Protein AF-A0A7Y3L5B1-F1 (afdb_monomer)

pLDDT: mean 92.39, std 7.93, range [49.56, 98.5]

Mean predicted aligned error: 4.4 Å

Radius of gyration: 20.14 Å; Cα contacts (8 Å, |Δi|>4): 309; chains: 1; bounding box: 46×46×54 Å

Secondary structure (DSSP, 8-state):
--HHHHHHHHHHHHHHHHHHHHHHHHHHHHHH-HHHHHHHHHHHHHT--TTHHHHIIIIIHHHHHHHHHHHHHHTT---HHHHHHHHHHHHHHHT-TTEEGGGTSEEGGGT---HHHHHHTTHHHHS-STHHHHHHHHHHHHHHHHHHHHHHHHHS-SHHHHHHHHHHHTSHHHHHHHHS-S-SGGGHHHHHHHHHHHHTTT-HHHHHHHHHHHHTT-TTHHHHHHHHHHHHHHHHHHHHT--

Structure (mmCIF, N/CA/C/O backbone):
data_AF-A0A7Y3L5B1-F1
#
_entry.id   AF-A0A7Y3L5B1-F1
#
loop_
_atom_site.group_PDB
_atom_site.id
_atom_site.type_symbol
_atom_site.label_atom_id
_atom_site.label_alt_id
_atom_site.label_comp_id
_atom_site.label_asym_id
_atom_site.label_entity_id
_atom_site.label_seq_id
_atom_site.pdbx_PDB_ins_code
_atom_site.Cartn_x
_atom_site.Cartn_y
_atom_site.Cartn_z
_atom_site.occupancy
_atom_site.B_iso_or_equiv
_atom_site.auth_seq_id
_atom_site.auth_comp_id
_atom_site.auth_asym_id
_atom_site.auth_atom_id
_atom_site.pdbx_PDB_model_num
ATOM 1 N N . MET A 1 1 ? 15.499 19.740 -10.907 1.00 86.50 1 MET A N 1
ATOM 2 C CA . MET A 1 1 ? 14.265 19.037 -10.496 1.00 86.50 1 MET A CA 1
ATOM 3 C C . MET A 1 1 ? 13.058 19.849 -10.952 1.00 86.50 1 MET A C 1
ATOM 5 O O . MET A 1 1 ? 13.108 21.064 -10.787 1.00 86.50 1 MET A O 1
ATOM 9 N N . PRO A 1 2 ? 12.022 19.241 -11.556 1.00 93.44 2 PRO A N 1
ATOM 10 C CA . PRO A 1 2 ? 10.809 19.962 -11.949 1.00 93.44 2 PRO A CA 1
ATOM 11 C C . PRO A 1 2 ? 10.116 20.618 -10.745 1.00 93.44 2 PRO A C 1
ATOM 13 O O . PRO A 1 2 ? 10.048 20.009 -9.679 1.00 93.44 2 PRO A O 1
ATOM 16 N N . LEU A 1 3 ? 9.563 21.827 -10.921 1.00 94.50 3 LEU A N 1
ATOM 17 C CA . LEU A 1 3 ? 8.902 22.585 -9.844 1.00 94.50 3 LEU A CA 1
ATOM 18 C C . LEU A 1 3 ? 7.784 21.781 -9.163 1.00 94.50 3 LEU A C 1
ATOM 20 O O . LEU A 1 3 ? 7.666 21.788 -7.940 1.00 94.50 3 LEU A O 1
ATOM 24 N N . TRP A 1 4 ? 6.998 21.044 -9.949 1.00 95.50 4 TRP A N 1
ATOM 25 C CA . TRP A 1 4 ? 5.895 20.238 -9.431 1.00 95.50 4 TRP A CA 1
ATOM 26 C C . TRP A 1 4 ? 6.372 19.106 -8.507 1.00 95.50 4 TRP A C 1
ATOM 28 O O . TRP A 1 4 ? 5.701 18.828 -7.517 1.00 95.50 4 TRP A O 1
ATOM 38 N N . CYS A 1 5 ? 7.542 18.498 -8.759 1.00 94.94 5 CYS A N 1
ATOM 39 C CA . CYS A 1 5 ? 8.113 17.492 -7.858 1.00 94.94 5 CYS A CA 1
ATOM 40 C C . CYS A 1 5 ? 8.430 18.117 -6.497 1.00 94.94 5 CYS A C 1
ATOM 42 O O . CYS A 1 5 ? 8.075 17.554 -5.466 1.00 94.94 5 CYS A O 1
ATOM 44 N N . THR A 1 6 ? 9.043 19.308 -6.494 1.00 94.00 6 THR A N 1
ATOM 45 C CA . THR A 1 6 ? 9.348 20.057 -5.265 1.00 94.00 6 THR A CA 1
ATOM 46 C C . THR A 1 6 ? 8.084 20.350 -4.470 1.00 94.00 6 THR A C 1
ATOM 48 O O . THR A 1 6 ? 8.061 20.149 -3.260 1.00 94.00 6 THR A O 1
ATOM 51 N N . MET A 1 7 ? 7.018 20.786 -5.148 1.00 94.25 7 MET A N 1
ATOM 52 C CA . MET A 1 7 ? 5.734 21.052 -4.500 1.00 94.25 7 MET A CA 1
ATOM 53 C C . MET A 1 7 ? 5.148 19.783 -3.878 1.00 94.25 7 MET A C 1
ATOM 55 O O . MET A 1 7 ? 4.739 19.815 -2.724 1.00 94.25 7 MET A O 1
ATOM 59 N N . VAL A 1 8 ? 5.158 18.660 -4.602 1.00 93.19 8 VAL A N 1
ATOM 60 C CA . VAL A 1 8 ? 4.655 17.376 -4.089 1.00 93.19 8 VAL A CA 1
ATOM 61 C C . VAL A 1 8 ? 5.438 16.927 -2.852 1.00 93.19 8 VAL A C 1
ATOM 63 O O . VAL A 1 8 ? 4.818 16.548 -1.859 1.00 93.19 8 VAL A O 1
ATOM 66 N N . PHE A 1 9 ? 6.772 17.001 -2.883 1.00 93.94 9 PHE A N 1
ATOM 67 C CA . PHE A 1 9 ? 7.615 16.616 -1.748 1.00 93.94 9 PHE A CA 1
ATOM 68 C C . PHE A 1 9 ? 7.369 17.501 -0.529 1.00 93.94 9 PHE A C 1
ATOM 70 O O . PHE A 1 9 ? 7.027 16.977 0.527 1.00 93.94 9 PHE A O 1
ATOM 77 N N . LEU A 1 10 ? 7.432 18.827 -0.690 1.00 92.81 10 LEU A N 1
ATOM 78 C CA . LEU A 1 10 ? 7.202 19.758 0.413 1.00 92.81 10 LEU A CA 1
ATOM 79 C C . LEU A 1 10 ? 5.804 19.581 1.010 1.00 92.81 10 LEU A C 1
ATOM 81 O O . LEU A 1 10 ? 5.666 19.472 2.225 1.00 92.81 10 LEU A O 1
ATOM 85 N N . CYS A 1 11 ? 4.762 19.513 0.177 1.00 91.38 11 CYS A N 1
ATOM 86 C CA . CYS A 1 11 ? 3.399 19.332 0.666 1.00 91.38 11 CYS A CA 1
ATOM 87 C C . CYS A 1 11 ? 3.258 18.047 1.490 1.00 91.38 11 CYS A C 1
ATOM 89 O O . CYS A 1 11 ? 2.696 18.092 2.582 1.00 91.38 11 CYS A O 1
ATOM 91 N N . LEU A 1 12 ? 3.780 16.916 1.007 1.00 89.19 12 LEU A N 1
ATOM 92 C CA . LEU A 1 12 ? 3.660 15.644 1.721 1.00 89.19 12 LEU A CA 1
ATOM 93 C C . LEU A 1 12 ? 4.495 15.592 2.996 1.00 89.19 12 LEU A C 1
ATOM 95 O O . LEU A 1 12 ? 3.987 15.123 4.010 1.00 89.19 12 LEU A O 1
ATOM 99 N N . GLU A 1 13 ? 5.718 16.115 2.983 1.00 89.56 13 GLU A N 1
ATOM 100 C CA . GLU A 1 13 ? 6.569 16.185 4.174 1.00 89.56 13 GLU A CA 1
ATOM 101 C C . GLU A 1 13 ? 5.917 17.020 5.281 1.00 89.56 13 GLU A C 1
ATOM 103 O O . GLU A 1 13 ? 5.836 16.571 6.427 1.00 89.56 13 GLU A O 1
ATOM 108 N N . TRP A 1 14 ? 5.368 18.192 4.943 1.00 90.38 14 TRP A N 1
ATOM 109 C CA . TRP A 1 14 ? 4.649 19.029 5.905 1.00 90.38 14 TRP A CA 1
ATOM 110 C C . TRP A 1 14 ? 3.350 18.378 6.383 1.00 90.38 14 TRP A C 1
ATOM 112 O O . TRP A 1 14 ? 3.077 18.378 7.585 1.00 90.38 14 TRP A O 1
ATOM 122 N N . CYS A 1 15 ? 2.563 17.781 5.482 1.00 87.75 15 CYS A N 1
ATOM 123 C CA . CYS A 1 15 ? 1.365 17.037 5.867 1.00 87.75 15 CYS A CA 1
ATOM 124 C C . CYS A 1 15 ? 1.701 15.895 6.833 1.00 87.75 15 CYS A C 1
ATOM 126 O O . CYS A 1 15 ? 1.025 15.740 7.848 1.00 87.75 15 CYS A O 1
ATOM 128 N N . TRP A 1 16 ? 2.755 15.124 6.561 1.00 87.12 16 TRP A N 1
ATOM 129 C CA . TRP A 1 16 ? 3.205 14.037 7.427 1.00 87.12 16 TRP A CA 1
ATOM 130 C C . TRP A 1 16 ? 3.708 14.529 8.779 1.00 87.12 16 TRP A C 1
ATOM 132 O O . TRP A 1 16 ? 3.314 13.967 9.799 1.00 87.12 16 TRP A O 1
ATOM 142 N N . ALA A 1 17 ? 4.523 15.585 8.812 1.00 87.56 17 ALA A N 1
ATOM 143 C CA . ALA A 1 17 ? 5.032 16.151 10.057 1.00 87.56 17 ALA A CA 1
ATOM 144 C C . ALA A 1 17 ? 3.892 16.646 10.960 1.00 87.56 17 ALA A C 1
ATOM 146 O O . ALA A 1 17 ? 3.820 16.285 12.138 1.00 87.56 17 ALA A O 1
ATOM 147 N N . LEU A 1 18 ? 2.959 17.420 10.396 1.00 89.94 18 LEU A N 1
ATOM 148 C CA . LEU A 1 18 ? 1.822 17.970 11.133 1.00 89.94 18 LEU A CA 1
ATOM 149 C C . LEU A 1 18 ? 0.864 16.872 11.599 1.00 89.94 18 LEU A C 1
ATOM 151 O O . LEU A 1 18 ? 0.453 16.858 12.758 1.00 89.94 18 LEU A O 1
ATOM 155 N N . MET A 1 19 ? 0.536 15.926 10.719 1.00 85.62 19 MET A N 1
ATOM 156 C CA . MET A 1 19 ? -0.348 14.811 11.048 1.00 85.62 19 MET A CA 1
ATOM 157 C C . MET A 1 19 ? 0.282 13.870 12.074 1.00 85.62 19 MET A C 1
ATOM 159 O O . MET A 1 19 ? -0.418 13.397 12.966 1.00 85.62 19 MET A O 1
ATOM 163 N N . GLY A 1 20 ? 1.593 13.632 11.993 1.00 84.94 20 GLY A N 1
ATOM 164 C CA . GLY A 1 20 ? 2.320 12.826 12.967 1.00 84.94 20 GLY A CA 1
ATOM 165 C C . GLY A 1 20 ? 2.334 13.448 14.344 1.00 84.94 20 GLY A C 1
ATOM 166 O O . GLY A 1 20 ? 1.953 12.788 15.312 1.00 84.94 20 GLY A O 1
ATOM 167 N N . LEU A 1 21 ? 2.663 14.736 14.431 1.00 89.69 21 LEU A N 1
ATOM 168 C CA . LEU A 1 21 ? 2.601 15.460 15.692 1.00 89.69 21 LEU A CA 1
ATOM 169 C C . LEU A 1 21 ? 1.176 15.458 16.263 1.00 89.69 21 LEU A C 1
ATOM 171 O O . LEU A 1 21 ? 0.984 15.110 17.427 1.00 89.69 21 LEU A O 1
ATOM 175 N N . ALA A 1 22 ? 0.169 15.773 15.445 1.00 88.44 22 ALA A N 1
ATOM 176 C CA . ALA A 1 22 ? -1.227 15.785 15.874 1.00 88.44 22 ALA A CA 1
ATOM 177 C C . ALA A 1 22 ? -1.703 14.405 16.358 1.00 88.44 22 ALA A C 1
ATOM 179 O O . ALA A 1 22 ? -2.354 14.310 17.3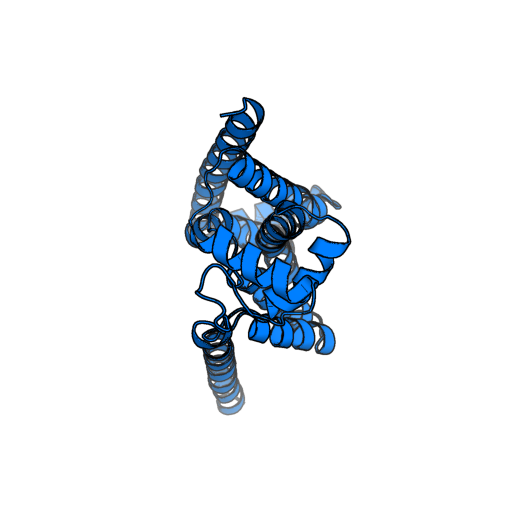97 1.00 88.44 22 ALA A O 1
ATOM 180 N N . SER A 1 23 ? -1.344 13.331 15.648 1.00 84.12 23 SER A N 1
ATOM 181 C CA . SER A 1 23 ? -1.733 11.962 16.004 1.00 84.12 23 SER A CA 1
ATOM 182 C C . SER A 1 23 ? -1.077 11.506 17.302 1.00 84.12 23 SER A C 1
ATOM 184 O O . SER A 1 23 ? -1.745 10.905 18.139 1.00 84.12 23 SER A O 1
ATOM 186 N N . LEU A 1 24 ? 0.203 11.830 17.512 1.00 85.19 24 LEU A N 1
ATOM 187 C CA . LEU A 1 24 ? 0.915 11.517 18.752 1.00 85.19 24 LEU A CA 1
ATOM 188 C C . LEU A 1 24 ? 0.355 12.297 19.942 1.00 85.19 24 LEU A C 1
ATOM 190 O O . LEU A 1 24 ? 0.100 11.706 20.990 1.00 85.19 24 LEU A O 1
ATOM 194 N N . LEU A 1 25 ? 0.112 13.601 19.778 1.00 90.62 25 LEU A N 1
ATOM 195 C CA . LEU A 1 25 ? -0.498 14.428 20.820 1.00 90.62 25 LEU A CA 1
ATOM 196 C C . LEU A 1 25 ? -1.899 13.929 21.173 1.00 90.62 25 LEU A C 1
ATOM 198 O O . LEU A 1 25 ? -2.240 13.829 22.350 1.00 90.62 25 LEU A O 1
ATOM 202 N N . LEU A 1 26 ? -2.699 13.566 20.169 1.00 86.00 26 LEU A N 1
ATOM 203 C CA . LEU A 1 26 ? -4.040 13.048 20.396 1.00 86.00 26 LEU A CA 1
ATOM 204 C C . LEU A 1 26 ? -4.009 11.655 21.032 1.00 86.00 26 LEU A C 1
ATOM 206 O O . LEU A 1 26 ? -4.801 11.397 21.932 1.00 86.00 26 LEU A O 1
ATOM 210 N N . ALA A 1 27 ? -3.082 10.776 20.647 1.00 83.50 27 ALA A N 1
ATOM 211 C CA . ALA A 1 27 ? -2.898 9.477 21.291 1.00 83.50 27 ALA A CA 1
ATOM 212 C C . ALA A 1 27 ? -2.449 9.617 22.754 1.00 83.50 27 ALA A C 1
ATOM 214 O O . ALA A 1 27 ? -3.006 8.955 23.631 1.00 83.50 27 ALA A O 1
ATOM 215 N N . ALA A 1 28 ? -1.511 10.524 23.039 1.00 89.31 28 ALA A N 1
ATOM 216 C CA . ALA A 1 28 ? -1.112 10.857 24.403 1.00 89.31 28 ALA A CA 1
ATOM 217 C C . ALA A 1 28 ? -2.301 11.407 25.205 1.00 89.31 28 ALA A C 1
ATOM 219 O O . ALA A 1 28 ? -2.554 10.970 26.326 1.00 89.31 28 ALA A O 1
ATOM 220 N N . PHE A 1 29 ? -3.097 12.298 24.610 1.00 88.81 29 PHE A N 1
ATOM 221 C CA . PHE A 1 29 ? -4.320 12.801 25.228 1.00 88.81 29 PHE A CA 1
ATOM 222 C C . PHE A 1 29 ? -5.344 11.683 25.479 1.00 88.81 29 PHE A C 1
ATOM 224 O O . PHE A 1 29 ? -5.959 11.660 26.541 1.00 88.81 29 PHE A O 1
ATOM 231 N N . CYS A 1 30 ? -5.482 10.713 24.568 1.00 85.62 30 CYS A N 1
ATOM 232 C CA . CYS A 1 30 ? -6.336 9.539 24.769 1.00 85.62 30 CYS A CA 1
ATOM 233 C C . CYS A 1 30 ? -5.888 8.688 25.954 1.00 85.62 30 CYS A C 1
ATOM 235 O O . CYS A 1 30 ? -6.729 8.251 26.737 1.00 85.62 30 CYS A O 1
ATOM 237 N N . ALA A 1 31 ? -4.580 8.471 26.091 1.00 87.19 31 ALA A N 1
ATOM 238 C CA . ALA A 1 31 ? -4.017 7.709 27.197 1.00 87.19 31 ALA A CA 1
ATOM 239 C C . ALA A 1 31 ? -4.206 8.430 28.542 1.00 87.19 31 ALA A C 1
ATOM 241 O O . ALA A 1 31 ? -4.511 7.794 29.546 1.00 87.19 31 ALA A O 1
ATOM 242 N N . LEU A 1 32 ? -4.060 9.759 28.558 1.00 94.38 32 LEU A N 1
ATOM 243 C CA . LEU A 1 32 ? -4.130 10.563 29.780 1.00 94.38 32 LEU A CA 1
ATOM 244 C C . LEU A 1 32 ? -5.561 10.943 30.188 1.00 94.38 32 LEU A C 1
ATOM 246 O O . LEU A 1 32 ? -5.819 11.158 31.371 1.00 94.38 32 LEU A O 1
ATOM 250 N N . ARG A 1 33 ? -6.491 11.080 29.233 1.00 93.94 33 ARG A N 1
ATOM 251 C CA . ARG A 1 33 ? -7.860 11.577 29.465 1.00 93.94 33 ARG A CA 1
ATOM 252 C C . ARG A 1 33 ? -8.918 10.802 28.663 1.00 93.94 33 ARG A C 1
ATOM 254 O O . ARG A 1 33 ? -9.623 11.395 27.841 1.00 93.94 33 ARG A O 1
ATOM 261 N N . PRO A 1 34 ? -9.110 9.498 28.927 1.00 90.06 34 PRO A N 1
ATOM 262 C CA . PRO A 1 34 ? -10.042 8.664 28.161 1.00 90.06 34 PRO A CA 1
ATOM 263 C C . PRO A 1 34 ? -11.494 9.178 28.193 1.00 90.06 34 PRO A C 1
ATOM 265 O O . PRO A 1 34 ? -12.177 9.149 27.172 1.00 90.06 34 PRO A O 1
ATOM 268 N N . ALA A 1 35 ? -11.953 9.739 29.319 1.00 92.38 35 ALA A N 1
ATOM 269 C CA . ALA A 1 35 ? -13.310 10.282 29.441 1.00 92.38 35 ALA A CA 1
ATOM 270 C C . ALA A 1 35 ? -13.563 11.515 28.547 1.00 92.38 35 ALA A C 1
ATOM 272 O O . ALA A 1 35 ? -14.664 11.693 28.029 1.00 92.38 35 ALA A O 1
ATOM 273 N N . GLU A 1 36 ? -12.555 12.369 28.335 1.00 90.94 36 GLU A N 1
ATOM 274 C CA . GLU A 1 36 ? -12.668 13.523 27.426 1.00 90.94 36 GLU A CA 1
ATOM 275 C C . GLU A 1 36 ? -12.765 13.063 25.965 1.00 90.94 36 GLU A C 1
ATOM 277 O O . GLU A 1 36 ? -13.522 13.632 25.178 1.00 90.94 36 GLU A O 1
ATOM 282 N N . ILE A 1 37 ? -12.056 11.988 25.608 1.00 87.06 37 ILE A N 1
ATOM 283 C CA . ILE A 1 37 ? -12.126 11.386 24.273 1.00 87.06 37 ILE A CA 1
ATOM 284 C C . ILE A 1 37 ? -13.496 10.799 23.982 1.00 87.06 37 ILE A C 1
ATOM 286 O O . ILE A 1 37 ? -13.997 10.977 22.877 1.00 87.06 37 ILE A O 1
ATOM 290 N N . GLU A 1 38 ? -14.135 10.147 24.950 1.00 88.50 38 GLU A N 1
ATOM 291 C CA . GLU A 1 38 ? -15.498 9.644 24.758 1.00 88.50 38 GLU A CA 1
ATOM 292 C C . GLU A 1 38 ? -16.488 10.785 24.511 1.00 88.50 38 GLU A C 1
ATOM 294 O O . GLU A 1 38 ? -17.320 10.702 23.605 1.00 88.50 38 GLU A O 1
ATOM 299 N N . ARG A 1 39 ? -16.349 11.904 25.234 1.00 90.88 39 ARG A N 1
ATOM 300 C CA . ARG A 1 39 ? -17.150 13.110 24.972 1.00 90.88 39 ARG A CA 1
ATOM 301 C C . ARG A 1 39 ? -16.873 13.684 23.583 1.00 90.88 39 ARG A C 1
ATOM 303 O O . ARG A 1 39 ? -17.814 14.092 22.899 1.00 90.88 39 ARG A O 1
ATOM 310 N N . LEU A 1 40 ? -15.608 13.728 23.165 1.00 88.25 40 LEU A N 1
ATOM 311 C CA . LEU A 1 40 ? -15.222 14.220 21.844 1.00 88.25 40 LEU A CA 1
ATOM 312 C C . LEU A 1 40 ? -15.756 13.311 20.734 1.00 88.25 40 LEU A C 1
ATOM 314 O O . LEU A 1 40 ? -16.300 13.815 19.758 1.00 88.25 40 LEU A O 1
ATOM 318 N N . ASP A 1 41 ? -15.675 11.993 20.901 1.00 88.62 41 ASP A N 1
ATOM 319 C CA . ASP A 1 41 ? -16.210 11.009 19.961 1.00 88.62 41 ASP A CA 1
ATOM 320 C C . ASP A 1 41 ? -17.728 11.162 19.798 1.00 88.62 41 ASP A C 1
ATOM 322 O O . ASP A 1 41 ? -18.227 11.193 18.675 1.00 88.62 41 ASP A O 1
ATOM 326 N N . VAL A 1 42 ? -18.469 11.367 20.894 1.00 88.56 42 VAL A N 1
ATOM 327 C CA . VAL A 1 42 ? -19.910 11.668 20.835 1.00 88.56 42 VAL A CA 1
ATOM 328 C C . VAL A 1 42 ? -20.179 12.961 20.061 1.00 88.56 42 VAL A C 1
ATOM 330 O O . VAL A 1 42 ? -21.102 13.002 19.248 1.00 88.56 42 VAL A O 1
ATOM 333 N N . ARG A 1 43 ? -19.377 14.014 20.265 1.00 87.25 43 ARG A N 1
ATOM 334 C CA . ARG A 1 43 ? -19.511 15.275 19.511 1.00 87.25 43 ARG A CA 1
ATOM 335 C C . ARG A 1 43 ? -19.188 15.092 18.028 1.00 87.25 43 ARG A C 1
ATOM 337 O O . ARG A 1 43 ? -19.957 15.549 17.193 1.00 87.25 43 ARG A O 1
ATOM 344 N N . LEU A 1 44 ? -18.103 14.396 17.697 1.00 84.06 44 LEU A N 1
ATOM 345 C CA . LEU A 1 44 ? -17.695 14.125 16.315 1.00 84.06 44 LEU A CA 1
ATOM 346 C C . LEU A 1 44 ? -18.704 13.236 15.582 1.00 84.06 44 LEU A C 1
ATOM 348 O O . LEU A 1 44 ? -18.969 13.459 14.406 1.00 84.06 44 LEU A O 1
ATOM 352 N N . LYS A 1 45 ? -19.317 12.269 16.274 1.00 83.19 45 LYS A N 1
ATOM 353 C CA . LYS A 1 45 ? -20.411 11.457 15.722 1.00 83.19 45 LYS A CA 1
ATOM 354 C C . LYS A 1 45 ? -21.622 12.309 15.343 1.00 83.19 45 LYS A C 1
ATOM 356 O O . LYS A 1 45 ? -22.227 12.043 14.312 1.00 83.19 45 LYS A O 1
ATOM 361 N N . ARG A 1 46 ? -21.937 13.356 16.120 1.00 80.75 46 ARG A N 1
ATOM 362 C CA . ARG A 1 46 ? -23.012 14.313 15.787 1.00 80.75 46 ARG A CA 1
ATOM 363 C C . ARG A 1 46 ? -22.694 15.189 14.581 1.00 80.75 46 ARG A C 1
ATOM 365 O O . ARG A 1 46 ? -23.618 15.678 13.952 1.00 80.75 46 ARG A O 1
ATOM 372 N N . LEU A 1 47 ? -21.415 15.399 14.275 1.00 77.31 47 LEU A N 1
ATOM 373 C CA . LEU A 1 47 ? -21.007 16.172 13.102 1.00 77.31 47 LEU A CA 1
ATOM 374 C C . LEU A 1 47 ? -21.169 15.399 11.789 1.00 77.31 47 LEU A C 1
ATOM 376 O O . LEU A 1 47 ? -20.847 15.971 10.757 1.00 77.31 47 LEU A O 1
ATOM 380 N N . GLU A 1 48 ? -21.618 14.134 11.832 1.00 68.31 48 GLU A N 1
ATOM 381 C CA . GLU A 1 48 ? -21.789 13.256 10.671 1.00 68.31 48 GLU A CA 1
ATOM 382 C C . GLU A 1 48 ? -20.678 13.468 9.641 1.00 68.31 48 GLU A C 1
ATOM 384 O O . GLU A 1 48 ? -20.886 14.030 8.569 1.00 68.31 48 GLU A O 1
ATOM 389 N N . LEU A 1 49 ? -19.469 12.984 9.949 1.00 74.44 49 LEU A N 1
ATOM 390 C CA . LEU A 1 49 ? -18.315 13.081 9.039 1.00 74.44 49 LEU A CA 1
ATOM 391 C C . LEU A 1 49 ? -18.557 12.424 7.659 1.00 74.44 49 LEU A C 1
ATOM 393 O O . LEU A 1 49 ? -17.667 12.438 6.813 1.00 74.44 49 LEU A O 1
ATOM 397 N N . GLY A 1 50 ? -19.741 11.854 7.419 1.00 82.19 50 GLY A N 1
ATOM 398 C CA . GLY A 1 50 ? -20.224 11.458 6.108 1.00 82.19 50 GLY A CA 1
ATOM 399 C C . GLY A 1 50 ? -19.274 10.483 5.410 1.00 82.19 50 GLY A C 1
ATOM 400 O O . GLY A 1 50 ? -18.694 9.610 6.065 1.00 82.19 50 GLY A O 1
ATOM 401 N N . PRO A 1 51 ? -19.093 10.615 4.085 1.00 88.94 51 PRO A N 1
ATOM 402 C CA . PRO A 1 51 ? -18.185 9.771 3.314 1.00 88.94 51 PRO A CA 1
ATOM 403 C C . PRO A 1 51 ? -16.719 10.227 3.394 1.00 88.94 51 PRO A C 1
ATOM 405 O O . PRO A 1 51 ? -15.849 9.573 2.819 1.00 88.94 51 PRO A O 1
ATOM 408 N N . TRP A 1 52 ? -16.416 11.332 4.087 1.00 90.50 52 TRP A N 1
ATOM 409 C CA . TRP A 1 52 ? -15.080 11.928 4.102 1.00 90.50 52 TRP A CA 1
ATOM 410 C C . TRP A 1 52 ? -13.962 10.995 4.582 1.00 90.50 52 TRP A C 1
ATOM 412 O O . TRP A 1 52 ? -12.927 10.988 3.922 1.00 90.50 52 TRP A O 1
ATOM 422 N N . PRO A 1 53 ? -14.114 10.176 5.645 1.00 90.50 53 PRO A N 1
ATOM 423 C CA . PRO A 1 53 ? -13.060 9.236 6.027 1.00 90.50 53 PRO A CA 1
ATOM 424 C C . PRO A 1 53 ? -12.709 8.248 4.910 1.00 90.50 53 PRO A C 1
ATOM 426 O O . PRO A 1 53 ? -11.538 8.008 4.623 1.00 90.50 53 PRO A O 1
ATOM 429 N N . ASP A 1 54 ? -13.731 7.680 4.268 1.00 92.69 54 ASP A N 1
ATOM 430 C CA . ASP A 1 54 ? -13.549 6.730 3.175 1.00 92.69 54 ASP A CA 1
ATOM 431 C C . ASP A 1 54 ? -12.943 7.427 1.943 1.00 92.69 54 ASP A C 1
ATOM 433 O O . ASP A 1 54 ? -12.065 6.857 1.304 1.00 92.69 54 ASP A O 1
ATOM 437 N N . ALA A 1 55 ? -13.311 8.680 1.653 1.00 95.44 55 ALA A N 1
ATOM 438 C CA . ALA A 1 55 ? -12.694 9.468 0.582 1.00 95.44 55 ALA A CA 1
ATOM 439 C C . ALA A 1 55 ? -11.225 9.821 0.879 1.00 95.44 55 ALA A C 1
ATOM 441 O O . ALA A 1 55 ? -10.361 9.671 0.015 1.00 95.44 55 ALA A O 1
ATOM 442 N N . ILE A 1 56 ? -10.921 10.253 2.106 1.00 94.25 56 ILE A N 1
ATOM 443 C CA . ILE A 1 56 ? -9.572 10.644 2.527 1.00 94.25 56 ILE A CA 1
ATOM 444 C C . ILE A 1 56 ? -8.634 9.445 2.466 1.00 94.25 56 ILE A C 1
ATOM 446 O O . ILE A 1 56 ? -7.617 9.496 1.778 1.00 94.25 56 ILE A O 1
ATOM 450 N N . PHE A 1 57 ? -8.979 8.355 3.149 1.00 95.12 57 PHE A N 1
ATOM 451 C CA . PHE A 1 57 ? -8.090 7.203 3.221 1.00 95.12 57 PHE A CA 1
ATOM 452 C C . PHE A 1 57 ? -8.164 6.320 1.975 1.00 95.12 57 PHE A C 1
ATOM 454 O O . PHE A 1 57 ? -7.159 5.723 1.604 1.00 95.12 57 PHE A O 1
ATOM 461 N N . GLY A 1 58 ? -9.334 6.203 1.345 1.00 95.88 58 GLY A N 1
ATOM 462 C CA . GLY A 1 58 ? -9.569 5.281 0.232 1.00 95.88 58 GLY A CA 1
ATOM 463 C C . GLY A 1 58 ? -9.264 5.854 -1.150 1.00 95.88 58 GLY A C 1
ATOM 464 O O . GLY A 1 58 ? -9.060 5.075 -2.077 1.00 95.88 58 GLY A O 1
ATOM 465 N N . LEU A 1 59 ? -9.204 7.182 -1.304 1.00 96.81 59 LEU A N 1
ATOM 466 C CA . LEU A 1 59 ? -8.968 7.822 -2.601 1.00 96.81 59 LEU A CA 1
ATOM 467 C C . LEU A 1 59 ? -7.872 8.889 -2.548 1.00 96.81 59 LEU A C 1
ATOM 469 O O . LEU A 1 59 ? -6.893 8.789 -3.286 1.00 96.81 59 LEU A O 1
ATOM 473 N N . ILE A 1 60 ? -8.008 9.888 -1.671 1.00 96.06 60 ILE A N 1
ATOM 474 C CA . ILE A 1 60 ? -7.098 11.042 -1.632 1.00 96.06 60 ILE A CA 1
ATOM 475 C C . ILE A 1 60 ? -5.686 10.600 -1.244 1.00 96.06 60 ILE A C 1
ATOM 477 O O . ILE A 1 60 ? -4.743 10.872 -1.980 1.00 96.06 60 ILE A O 1
ATOM 481 N N . LEU A 1 61 ? -5.523 9.882 -0.130 1.00 95.75 61 LEU A N 1
ATOM 482 C CA . LEU A 1 61 ? -4.211 9.426 0.332 1.00 95.75 61 LEU A CA 1
ATOM 483 C C . LEU A 1 61 ? -3.521 8.474 -0.674 1.00 95.75 61 LEU A C 1
ATOM 485 O O . LEU A 1 61 ? -2.367 8.736 -1.013 1.00 95.75 61 LEU A O 1
ATOM 489 N N . PRO A 1 62 ? -4.178 7.422 -1.208 1.00 97.94 62 PRO A N 1
ATOM 490 C CA . PRO A 1 62 ? -3.619 6.601 -2.281 1.00 97.94 62 PRO A CA 1
ATOM 491 C C . PRO A 1 62 ? -3.204 7.414 -3.508 1.00 97.94 62 PRO A C 1
ATOM 493 O O . PRO A 1 62 ? -2.112 7.208 -4.033 1.00 97.94 62 PRO A O 1
ATOM 496 N N . GLY A 1 63 ? -4.040 8.365 -3.940 1.00 97.44 63 GLY A N 1
ATOM 497 C CA . GLY A 1 63 ? -3.736 9.253 -5.060 1.00 97.44 63 GLY A CA 1
ATOM 498 C C . GLY A 1 63 ? -2.508 10.122 -4.795 1.00 97.44 63 GLY A C 1
ATOM 499 O O . GLY A 1 63 ? -1.610 10.189 -5.631 1.00 97.44 63 GLY A O 1
ATOM 500 N N . LEU A 1 64 ? -2.415 10.723 -3.606 1.00 96.06 64 LEU A N 1
ATOM 501 C CA . LEU A 1 64 ? -1.259 11.523 -3.198 1.00 96.06 64 LEU A CA 1
ATOM 502 C C . LEU A 1 64 ? 0.030 10.694 -3.157 1.00 96.06 64 LEU A C 1
ATOM 504 O O . LEU A 1 64 ? 1.057 11.164 -3.637 1.00 96.06 64 LEU A O 1
ATOM 508 N N . LEU A 1 65 ? -0.005 9.457 -2.650 1.00 97.06 65 LEU A N 1
ATOM 509 C CA . LEU A 1 65 ? 1.183 8.596 -2.631 1.00 97.06 65 LEU A CA 1
ATOM 510 C C . LEU A 1 65 ? 1.551 8.053 -4.014 1.00 97.06 65 LEU A C 1
ATOM 512 O O . LEU A 1 65 ? 2.735 7.909 -4.314 1.00 97.06 65 LEU A O 1
ATOM 516 N N . ALA A 1 66 ? 0.579 7.807 -4.891 1.00 97.94 66 ALA A N 1
ATOM 517 C CA . ALA A 1 66 ? 0.854 7.511 -6.295 1.00 97.94 66 ALA A CA 1
ATOM 518 C C . ALA A 1 66 ? 1.543 8.699 -6.992 1.00 97.94 66 ALA A C 1
ATOM 520 O O . ALA A 1 66 ? 2.531 8.513 -7.703 1.00 97.94 66 ALA A O 1
ATOM 521 N N . LEU A 1 67 ? 1.076 9.928 -6.743 1.00 96.94 67 LEU A N 1
ATOM 522 C CA . LEU A 1 67 ? 1.698 11.149 -7.265 1.00 96.94 67 LEU A CA 1
ATOM 523 C C . LEU A 1 67 ? 3.092 11.388 -6.677 1.00 96.94 67 LEU A C 1
ATOM 525 O O . LEU A 1 67 ? 4.007 11.739 -7.418 1.00 96.94 67 LEU A O 1
ATOM 529 N N . TYR A 1 68 ? 3.287 11.137 -5.381 1.00 96.44 68 TYR A N 1
ATOM 530 C CA . TYR A 1 68 ? 4.605 11.170 -4.742 1.00 96.44 68 TYR A CA 1
ATOM 531 C C . TYR A 1 68 ? 5.588 10.236 -5.437 1.00 96.44 68 TYR A C 1
ATOM 533 O O . TYR A 1 68 ? 6.711 10.620 -5.750 1.00 96.44 68 TYR A O 1
ATOM 541 N N . LYS A 1 69 ? 5.143 9.015 -5.739 1.00 96.62 69 LYS A N 1
ATOM 542 C CA . LYS A 1 69 ? 5.938 8.024 -6.455 1.00 96.62 69 LYS A CA 1
ATOM 543 C C . LYS A 1 69 ? 6.286 8.455 -7.877 1.00 96.62 69 LYS A C 1
ATOM 545 O O . LYS A 1 69 ? 7.433 8.305 -8.298 1.00 96.62 69 LYS A O 1
ATOM 550 N N . ALA A 1 70 ? 5.345 9.066 -8.591 1.00 97.00 70 ALA A N 1
ATOM 551 C CA . ALA A 1 70 ? 5.620 9.655 -9.898 1.00 97.00 70 ALA A CA 1
ATOM 552 C C . ALA A 1 70 ? 6.622 10.826 -9.815 1.00 97.00 70 ALA A C 1
ATOM 554 O O . ALA A 1 70 ? 7.518 10.926 -10.659 1.00 97.00 70 ALA A O 1
ATOM 555 N N . ALA A 1 71 ? 6.517 11.678 -8.788 1.00 96.69 7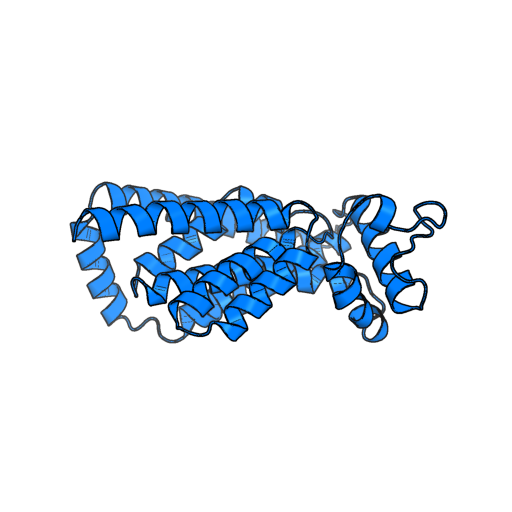1 ALA A N 1
ATOM 556 C CA . ALA A 1 71 ? 7.466 12.761 -8.519 1.00 96.69 71 ALA A CA 1
ATOM 557 C C . ALA A 1 71 ? 8.866 12.223 -8.203 1.00 96.69 71 ALA A C 1
ATOM 559 O O . ALA A 1 71 ? 9.848 12.711 -8.761 1.00 96.69 71 ALA A O 1
ATOM 560 N N . GLN A 1 72 ? 8.955 11.182 -7.369 1.00 95.44 72 GLN A N 1
ATOM 561 C CA . GLN A 1 72 ? 10.199 10.494 -7.016 1.00 95.44 72 GLN A CA 1
ATOM 562 C C . GLN A 1 72 ? 10.907 9.949 -8.259 1.00 95.44 72 GLN A C 1
ATOM 564 O O . GLN A 1 72 ? 12.107 10.164 -8.432 1.00 95.44 72 GLN A O 1
ATOM 569 N N . PHE A 1 73 ? 10.162 9.294 -9.153 1.00 95.56 73 PHE A N 1
ATOM 570 C CA . PHE A 1 73 ? 10.697 8.808 -10.423 1.00 95.56 73 PHE A CA 1
ATOM 571 C C . PHE A 1 73 ? 11.175 9.961 -11.321 1.00 95.56 73 PHE A C 1
ATOM 573 O O . PHE A 1 73 ? 12.310 9.953 -11.788 1.00 95.56 73 PHE A O 1
ATOM 580 N N . SER A 1 74 ? 10.350 10.998 -11.493 1.00 95.81 74 SER A N 1
ATOM 581 C CA . SER A 1 74 ? 10.646 12.145 -12.370 1.00 95.81 74 SER A CA 1
ATOM 582 C C . SER A 1 74 ? 11.797 13.026 -11.870 1.00 95.81 74 SER A C 1
ATOM 584 O O . SER A 1 74 ? 12.439 13.726 -12.650 1.00 95.81 74 SER A O 1
ATOM 586 N N . ALA A 1 75 ? 12.053 13.013 -10.562 1.00 95.56 75 ALA A N 1
ATOM 587 C CA . ALA A 1 75 ? 13.185 13.683 -9.934 1.00 95.56 75 ALA A CA 1
ATOM 588 C C . ALA A 1 75 ? 14.465 12.828 -9.922 1.00 95.56 75 ALA A C 1
ATOM 590 O O . ALA A 1 75 ? 15.478 13.287 -9.405 1.00 95.56 75 ALA A O 1
ATOM 591 N N . PHE A 1 76 ? 14.435 11.607 -10.474 1.00 93.38 76 PHE A N 1
ATOM 592 C CA . PHE A 1 76 ? 15.535 10.637 -10.409 1.00 93.38 76 PHE A CA 1
ATOM 593 C C . PHE A 1 76 ? 15.938 10.263 -8.970 1.00 93.38 76 PHE A C 1
ATOM 595 O O . PHE A 1 76 ? 17.077 9.897 -8.703 1.00 93.38 76 PHE A O 1
ATOM 602 N N . HIS A 1 77 ? 14.986 10.299 -8.033 1.00 92.62 77 HIS A N 1
ATOM 603 C CA . HIS A 1 77 ? 15.166 9.888 -6.633 1.00 92.62 77 HIS A CA 1
ATOM 604 C C . HIS A 1 77 ? 14.858 8.391 -6.417 1.00 92.62 77 HIS A C 1
ATOM 606 O O . HIS A 1 77 ? 14.478 7.971 -5.322 1.00 92.62 77 HIS A O 1
ATOM 612 N N . SER A 1 78 ? 14.957 7.580 -7.473 1.00 87.25 78 SER A N 1
ATOM 613 C CA . SER A 1 78 ? 14.735 6.130 -7.413 1.00 87.25 78 SER A CA 1
ATOM 614 C C . SER A 1 78 ? 16.061 5.406 -7.178 1.00 87.25 78 SER A C 1
ATOM 616 O O . SER A 1 78 ? 17.053 5.719 -7.830 1.00 87.25 78 SER A O 1
ATOM 618 N N . MET A 1 79 ? 16.088 4.432 -6.264 1.00 85.81 79 MET A N 1
ATOM 619 C CA . MET A 1 79 ? 17.300 3.638 -6.009 1.00 85.81 79 MET A CA 1
ATOM 620 C C . MET A 1 79 ? 17.565 2.623 -7.137 1.00 85.81 79 MET A C 1
ATOM 622 O O . MET A 1 79 ? 16.609 2.247 -7.827 1.00 85.81 79 MET A O 1
ATOM 626 N N . PRO A 1 80 ? 18.816 2.132 -7.295 1.00 86.19 80 PRO A N 1
ATOM 627 C CA . PRO A 1 80 ? 19.200 1.181 -8.347 1.00 86.19 80 PRO A CA 1
ATOM 628 C C . PRO A 1 80 ? 18.302 -0.057 -8.457 1.00 86.19 80 PRO A C 1
ATOM 630 O O . PRO A 1 80 ? 18.002 -0.499 -9.565 1.00 86.19 80 PRO A O 1
ATOM 633 N N . ASP A 1 81 ? 17.788 -0.563 -7.334 1.00 91.50 81 ASP A N 1
ATOM 634 C CA . ASP A 1 81 ? 16.889 -1.724 -7.307 1.00 91.50 81 ASP A CA 1
ATOM 635 C C . ASP A 1 81 ? 15.590 -1.501 -8.092 1.00 91.50 81 ASP A C 1
ATOM 637 O O . ASP A 1 81 ? 15.041 -2.444 -8.662 1.00 91.50 81 ASP A O 1
ATOM 641 N N . THR A 1 82 ? 15.155 -0.243 -8.238 1.00 95.06 82 THR A N 1
ATOM 642 C CA . THR A 1 82 ? 14.034 0.118 -9.118 1.00 95.06 82 THR A CA 1
ATOM 643 C C . THR A 1 82 ? 14.298 -0.327 -10.553 1.00 95.06 82 THR A C 1
ATOM 645 O O . THR A 1 82 ? 13.412 -0.890 -11.190 1.00 95.06 82 THR A O 1
ATOM 648 N N . ALA A 1 83 ? 15.511 -0.108 -11.070 1.00 94.44 83 ALA A N 1
ATOM 649 C CA . ALA A 1 83 ? 15.857 -0.474 -12.441 1.00 94.44 83 ALA A CA 1
ATOM 650 C C . ALA A 1 83 ? 15.851 -1.995 -12.634 1.00 94.44 83 ALA A C 1
ATOM 652 O O . ALA A 1 83 ? 15.338 -2.480 -13.641 1.00 94.44 83 ALA A O 1
ATOM 653 N N . ASN A 1 84 ? 16.342 -2.748 -11.643 1.00 94.75 84 ASN A N 1
ATOM 654 C CA . ASN A 1 84 ? 16.264 -4.207 -11.658 1.00 94.75 84 ASN A CA 1
ATOM 655 C C . ASN A 1 84 ? 14.806 -4.679 -11.664 1.00 94.75 84 ASN A C 1
ATOM 657 O O . ASN A 1 84 ? 14.449 -5.517 -12.487 1.00 94.75 84 ASN A O 1
ATOM 661 N N . MET A 1 85 ? 13.941 -4.110 -10.818 1.00 96.75 85 MET A N 1
ATOM 662 C CA . MET A 1 85 ? 12.536 -4.537 -10.745 1.00 96.75 85 MET A CA 1
ATOM 663 C C . MET A 1 85 ? 11.774 -4.204 -12.022 1.00 96.75 85 MET A C 1
ATOM 665 O O . MET A 1 85 ? 10.986 -5.016 -12.502 1.00 96.75 85 MET A O 1
ATOM 669 N N . LEU A 1 86 ? 12.050 -3.042 -12.616 1.00 97.56 86 LEU A N 1
ATOM 670 C CA . LEU A 1 86 ? 11.502 -2.667 -13.915 1.00 97.56 86 LEU A CA 1
ATOM 671 C C . LEU A 1 86 ? 11.976 -3.609 -15.023 1.00 97.56 86 LEU A C 1
ATOM 673 O O . LEU A 1 86 ? 11.165 -4.000 -15.855 1.00 97.56 86 LEU A O 1
ATOM 677 N N . ASN A 1 87 ? 13.254 -3.998 -15.029 1.00 97.50 87 ASN A N 1
ATOM 678 C CA . ASN A 1 87 ? 13.796 -4.934 -16.012 1.00 97.50 87 ASN A CA 1
ATOM 679 C C . ASN A 1 87 ? 13.154 -6.324 -15.884 1.00 97.50 87 ASN A C 1
ATOM 681 O O . ASN A 1 87 ? 12.689 -6.867 -16.884 1.00 97.50 87 ASN A O 1
ATOM 685 N N . VAL A 1 88 ? 13.037 -6.847 -14.657 1.00 98.06 88 VAL A N 1
ATOM 686 C CA . VAL A 1 88 ? 12.329 -8.106 -14.365 1.00 98.06 88 VAL A CA 1
ATOM 687 C C . VAL A 1 88 ? 10.883 -8.036 -14.842 1.00 98.06 88 VAL A C 1
ATOM 689 O O . VAL A 1 88 ? 10.418 -8.935 -15.544 1.00 98.06 88 VAL A O 1
ATOM 692 N N . ALA A 1 89 ? 10.160 -6.973 -14.484 1.00 98.31 89 ALA A N 1
ATOM 693 C CA . ALA A 1 89 ? 8.760 -6.820 -14.854 1.00 98.31 89 ALA A CA 1
ATOM 694 C C . ALA A 1 89 ? 8.590 -6.677 -16.371 1.00 98.31 89 ALA A C 1
ATOM 696 O O . ALA A 1 89 ? 7.706 -7.303 -16.943 1.00 98.31 89 ALA A O 1
ATOM 697 N N . TRP A 1 90 ? 9.450 -5.904 -17.037 1.00 98.50 90 TRP A N 1
ATOM 698 C CA . TRP A 1 90 ? 9.416 -5.736 -18.488 1.00 98.50 90 TRP A CA 1
ATOM 699 C C . TRP A 1 90 ? 9.629 -7.063 -19.214 1.00 98.50 90 TRP A C 1
ATOM 701 O O . TRP A 1 90 ? 8.822 -7.428 -20.065 1.00 98.50 90 TRP A O 1
ATOM 711 N N . ASN A 1 91 ? 10.666 -7.811 -18.848 1.00 98.25 91 ASN A N 1
ATOM 712 C CA . ASN A 1 91 ? 10.967 -9.113 -19.437 1.00 98.25 91 ASN A CA 1
ATOM 713 C C . ASN A 1 91 ? 9.833 -10.114 -19.187 1.00 98.25 91 ASN A C 1
ATOM 715 O O . ASN A 1 91 ? 9.347 -10.748 -20.122 1.00 98.25 91 ASN A O 1
ATOM 719 N N . THR A 1 92 ? 9.312 -10.155 -17.957 1.00 98.38 92 THR A N 1
ATOM 720 C CA . THR A 1 92 ? 8.151 -10.983 -17.596 1.00 98.38 92 THR A CA 1
ATOM 721 C C . THR A 1 92 ? 6.936 -10.639 -18.454 1.00 98.38 92 THR A C 1
ATOM 723 O O . THR A 1 92 ? 6.277 -11.531 -18.990 1.00 98.38 92 THR A O 1
ATOM 726 N N . ALA A 1 93 ? 6.679 -9.346 -18.662 1.00 98.38 93 ALA A N 1
ATOM 727 C CA . ALA A 1 93 ? 5.619 -8.880 -19.538 1.00 98.38 93 ALA A CA 1
ATOM 728 C C . ALA A 1 93 ? 5.851 -9.277 -21.004 1.00 98.38 93 ALA A C 1
ATOM 730 O O . ALA A 1 93 ? 4.879 -9.362 -21.740 1.00 98.38 93 ALA A O 1
ATOM 731 N N . HIS A 1 94 ? 7.072 -9.559 -21.457 1.00 97.81 94 HIS A N 1
ATOM 732 C CA . HIS A 1 94 ? 7.382 -9.887 -22.857 1.00 97.81 94 HIS A CA 1
ATOM 733 C C . HIS A 1 94 ? 7.749 -11.359 -23.101 1.00 97.81 94 HIS A C 1
ATOM 735 O O . HIS A 1 94 ? 8.125 -11.712 -24.213 1.00 97.81 94 HIS A O 1
ATOM 741 N N . GLY A 1 95 ? 7.537 -12.232 -22.112 1.00 97.06 95 GLY A N 1
ATOM 742 C CA . GLY A 1 95 ? 7.687 -13.688 -22.248 1.00 97.06 95 GLY A CA 1
ATOM 743 C C . GLY A 1 95 ? 8.909 -14.271 -21.538 1.00 97.06 95 GLY A C 1
ATOM 744 O O . GLY A 1 95 ? 8.947 -15.475 -21.297 1.00 97.06 95 GLY A O 1
ATOM 745 N N . ASP A 1 96 ? 9.840 -13.428 -21.099 1.00 97.19 96 ASP A N 1
ATOM 746 C CA . ASP A 1 96 ? 11.033 -13.828 -20.351 1.00 97.19 96 ASP A CA 1
ATOM 747 C C . ASP A 1 96 ? 10.729 -13.844 -18.845 1.00 97.19 96 ASP A C 1
ATOM 749 O O . ASP A 1 96 ? 11.079 -12.939 -18.081 1.00 97.19 96 ASP A O 1
ATOM 753 N N . TRP A 1 97 ? 10.000 -14.882 -18.424 1.00 97.19 97 TRP A N 1
ATOM 754 C CA . TRP A 1 97 ? 9.394 -14.992 -17.094 1.00 97.19 97 TRP A CA 1
ATOM 755 C C . TRP A 1 97 ? 10.396 -14.842 -15.939 1.00 97.19 97 TRP A C 1
ATOM 757 O O . TRP A 1 97 ? 11.188 -15.741 -15.659 1.00 97.19 97 TRP A O 1
ATOM 767 N N . MET A 1 98 ? 10.304 -13.728 -15.205 1.00 96.62 98 MET A N 1
ATOM 768 C CA . MET A 1 98 ? 11.144 -13.408 -14.047 1.00 96.62 98 MET A CA 1
ATOM 769 C C . MET A 1 98 ? 12.652 -13.391 -14.340 1.00 96.62 98 MET A C 1
ATOM 771 O O . MET A 1 98 ? 13.449 -13.557 -13.419 1.00 96.62 98 MET A O 1
ATOM 775 N N . PHE A 1 99 ? 13.072 -13.186 -15.590 1.00 97.50 99 PHE A N 1
ATOM 776 C CA . PHE A 1 99 ? 14.483 -13.014 -15.949 1.00 97.50 99 PHE A CA 1
ATOM 777 C C . PHE A 1 99 ? 14.862 -11.537 -16.025 1.00 97.50 99 PHE A C 1
ATOM 779 O O . PHE A 1 99 ? 14.071 -10.701 -16.453 1.00 97.50 99 PHE A O 1
ATOM 786 N N . ALA A 1 100 ? 16.096 -11.209 -15.646 1.00 95.69 100 ALA A N 1
ATOM 787 C CA . ALA A 1 100 ? 16.638 -9.859 -15.763 1.00 95.69 100 ALA A CA 1
ATOM 788 C C . ALA A 1 100 ? 17.921 -9.846 -16.594 1.00 95.69 100 ALA A C 1
ATOM 790 O O . ALA A 1 100 ? 18.928 -10.460 -16.229 1.00 95.69 100 ALA A O 1
ATOM 791 N N . SER A 1 101 ? 17.920 -9.080 -17.684 1.00 94.56 101 SER A N 1
ATOM 792 C CA . SER A 1 101 ? 19.133 -8.800 -18.454 1.00 94.56 101 SER A CA 1
ATOM 793 C C . SER A 1 101 ? 20.120 -7.953 -17.647 1.00 94.56 101 SER A C 1
ATOM 795 O O . SER A 1 101 ? 21.324 -8.179 -17.746 1.00 94.56 101 SER A O 1
ATOM 797 N N . SER A 1 102 ? 19.631 -7.080 -16.754 1.00 93.06 102 SER A N 1
ATOM 798 C CA . SER A 1 102 ? 20.479 -6.319 -15.822 1.00 93.06 102 SER A CA 1
ATOM 799 C C . SER A 1 102 ? 21.228 -7.200 -14.813 1.00 93.06 102 SER A C 1
ATOM 801 O O . SER A 1 102 ? 22.221 -6.768 -14.237 1.00 93.06 102 SER A O 1
ATOM 803 N N . MET A 1 103 ? 20.796 -8.453 -14.634 1.00 93.06 103 MET A N 1
ATOM 804 C CA . MET A 1 103 ? 21.426 -9.445 -13.756 1.00 93.06 103 MET A CA 1
ATOM 805 C C . MET A 1 103 ? 22.203 -10.511 -14.541 1.00 93.06 103 MET A C 1
ATOM 807 O O . MET A 1 103 ? 22.384 -11.633 -14.064 1.00 93.06 103 MET A O 1
ATOM 811 N N . GLY A 1 104 ? 22.631 -10.189 -15.766 1.00 94.44 104 GLY A N 1
ATOM 812 C CA . GLY A 1 104 ? 23.360 -11.118 -16.630 1.00 94.44 104 GLY A CA 1
ATOM 813 C C . GLY A 1 104 ? 22.488 -12.260 -17.155 1.00 94.44 104 GLY A C 1
ATOM 814 O O . GLY A 1 104 ? 22.972 -13.380 -17.288 1.00 94.44 104 GLY A O 1
ATOM 815 N N . GLY A 1 105 ? 21.196 -12.003 -17.391 1.00 95.12 105 GLY A N 1
ATOM 816 C CA . GLY A 1 105 ? 20.256 -13.004 -17.906 1.00 95.12 105 GLY A CA 1
ATOM 817 C C . GLY A 1 105 ? 19.883 -14.077 -16.883 1.00 95.12 105 GLY A C 1
ATOM 818 O O . GLY A 1 105 ? 19.531 -15.191 -17.259 1.00 95.12 105 GLY A O 1
ATOM 819 N N . ARG A 1 106 ? 19.984 -13.774 -15.584 1.00 96.06 106 ARG A N 1
ATOM 820 C CA . ARG A 1 106 ? 19.600 -14.690 -14.503 1.00 96.06 106 ARG A CA 1
ATOM 821 C C . ARG A 1 106 ? 18.143 -14.490 -14.108 1.00 96.06 106 ARG A C 1
ATOM 823 O O . ARG A 1 106 ? 17.590 -13.397 -14.249 1.00 96.06 106 ARG A O 1
ATOM 830 N N . SER A 1 107 ? 17.535 -15.549 -13.580 1.00 96.38 107 SER A N 1
ATOM 831 C CA . SER A 1 107 ? 16.210 -15.450 -12.976 1.00 96.38 107 SER A CA 1
ATOM 832 C C . SER A 1 107 ? 16.291 -14.658 -11.673 1.00 96.38 107 SER A C 1
ATOM 834 O O . SER A 1 107 ? 17.104 -14.966 -10.807 1.00 96.38 107 SER A O 1
ATOM 836 N N . TYR A 1 108 ? 15.410 -13.679 -11.494 1.00 96.12 108 TYR A N 1
ATOM 837 C CA . TYR A 1 108 ? 15.275 -12.938 -10.243 1.00 96.12 108 TYR A CA 1
ATOM 838 C C . TYR A 1 108 ? 14.859 -13.841 -9.075 1.00 96.12 108 TYR A C 1
ATOM 840 O O . TYR A 1 108 ? 15.243 -13.591 -7.932 1.00 96.12 108 TYR A O 1
ATOM 848 N N . LEU A 1 109 ? 14.165 -14.949 -9.368 1.00 95.81 109 LEU A N 1
ATOM 849 C CA . LEU A 1 109 ? 13.778 -15.954 -8.375 1.00 95.81 109 LEU A CA 1
ATOM 850 C C . LEU A 1 109 ? 14.976 -16.669 -7.737 1.00 95.81 109 LEU A C 1
ATOM 852 O O . LEU A 1 109 ? 14.821 -17.260 -6.673 1.00 95.81 109 LEU A O 1
ATOM 856 N N . SER A 1 110 ? 16.171 -16.603 -8.337 1.00 95.31 110 SER A N 1
ATOM 857 C CA . SER A 1 110 ? 17.384 -17.116 -7.690 1.00 95.31 110 SER A CA 1
ATOM 858 C C . SER A 1 110 ? 17.882 -16.215 -6.554 1.00 95.31 110 SER A C 1
ATOM 860 O O . SER A 1 110 ? 18.836 -16.583 -5.875 1.00 95.31 110 SER A O 1
ATOM 862 N N . VAL A 1 111 ? 17.305 -15.019 -6.396 1.00 93.44 111 VAL A N 1
ATOM 863 C CA . VAL A 1 111 ? 17.709 -14.023 -5.394 1.00 93.44 111 VAL A CA 1
ATOM 864 C C . VAL A 1 111 ? 16.555 -13.690 -4.450 1.00 93.44 111 VAL A C 1
ATOM 866 O O . VAL A 1 111 ? 16.754 -13.702 -3.239 1.00 93.44 111 VAL A O 1
ATOM 869 N N . HIS A 1 112 ? 15.353 -13.431 -4.976 1.00 95.50 112 HIS A N 1
ATOM 870 C CA . HIS A 1 112 ? 14.190 -13.040 -4.174 1.00 95.50 112 HIS A CA 1
ATOM 871 C C . HIS A 1 112 ? 12.885 -13.655 -4.676 1.00 95.50 112 HIS A C 1
ATOM 873 O O . HIS A 1 112 ? 12.683 -13.856 -5.875 1.00 95.50 112 HIS A O 1
ATOM 879 N N . PHE A 1 113 ? 11.954 -13.888 -3.752 1.00 95.75 113 PHE A N 1
ATOM 880 C CA . PHE A 1 113 ? 10.603 -14.322 -4.078 1.00 95.75 113 PHE A CA 1
ATOM 881 C C . PHE A 1 113 ? 9.696 -13.091 -4.206 1.00 95.75 113 PHE A C 1
ATOM 883 O O . PHE A 1 113 ? 9.322 -12.504 -3.200 1.00 95.75 113 PHE A O 1
ATOM 890 N N . ALA A 1 114 ? 9.349 -12.691 -5.434 1.00 94.62 114 ALA A N 1
ATOM 891 C CA . ALA A 1 114 ? 8.624 -11.438 -5.704 1.00 94.62 114 ALA A CA 1
ATOM 892 C C . ALA A 1 114 ? 7.537 -11.589 -6.786 1.00 94.62 114 ALA A C 1
ATOM 894 O O . ALA A 1 114 ? 7.441 -10.793 -7.724 1.00 94.62 114 ALA A O 1
ATOM 895 N N . PHE A 1 115 ? 6.705 -12.627 -6.683 1.00 97.12 115 PHE A N 1
ATOM 896 C CA . PHE A 1 115 ? 5.666 -12.928 -7.680 1.00 97.12 115 PHE A CA 1
ATOM 897 C C . PHE A 1 115 ? 4.608 -11.829 -7.841 1.00 97.12 115 PHE A C 1
ATOM 899 O O . PHE A 1 115 ? 3.983 -11.740 -8.897 1.00 97.12 115 PHE A O 1
ATOM 906 N N . ILE A 1 116 ? 4.428 -10.953 -6.849 1.00 97.69 116 ILE A N 1
ATOM 907 C CA . ILE A 1 116 ? 3.537 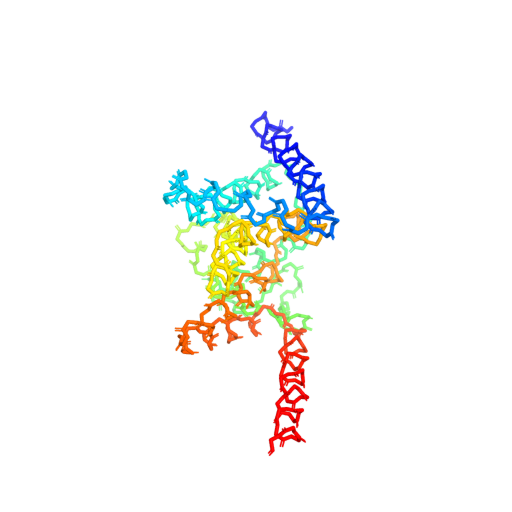-9.794 -6.982 1.00 97.69 116 ILE A CA 1
ATOM 908 C C . ILE A 1 116 ? 3.968 -8.867 -8.133 1.00 97.69 116 ILE A C 1
ATOM 910 O O . ILE A 1 116 ? 3.119 -8.312 -8.826 1.00 97.69 116 ILE A O 1
ATOM 914 N N . ILE A 1 117 ? 5.275 -8.758 -8.408 1.00 97.50 117 ILE A N 1
ATOM 915 C CA . ILE A 1 117 ? 5.798 -7.987 -9.545 1.00 97.50 117 ILE A CA 1
ATOM 916 C C . ILE A 1 117 ? 5.430 -8.664 -10.864 1.00 97.50 117 ILE A C 1
ATOM 918 O O . ILE A 1 117 ? 5.017 -7.992 -11.808 1.00 97.50 117 ILE A O 1
ATOM 922 N N . ALA A 1 118 ? 5.497 -9.995 -10.916 1.00 97.25 118 ALA A N 1
ATOM 923 C CA . ALA A 1 118 ? 5.062 -10.758 -12.078 1.00 97.25 118 ALA A CA 1
ATOM 924 C C . ALA A 1 118 ? 3.570 -10.536 -12.371 1.00 97.25 118 ALA A C 1
ATOM 926 O O . ALA A 1 118 ? 3.197 -10.329 -13.523 1.00 97.25 118 ALA A O 1
ATOM 927 N N . LEU A 1 119 ? 2.731 -10.498 -11.328 1.00 97.38 119 LEU A N 1
ATOM 928 C CA . LEU A 1 119 ? 1.293 -10.237 -11.451 1.00 97.38 119 LEU A CA 1
ATOM 929 C C . LEU A 1 119 ? 0.988 -8.823 -11.969 1.00 97.38 119 LEU A C 1
ATOM 931 O O . LEU A 1 119 ? 0.025 -8.639 -12.708 1.00 97.38 119 LEU A O 1
ATOM 935 N N . LEU A 1 120 ? 1.805 -7.832 -11.601 1.00 97.94 120 LEU A N 1
ATOM 936 C CA . LEU A 1 120 ? 1.659 -6.449 -12.064 1.00 97.94 120 LEU A CA 1
ATOM 937 C C . LEU A 1 120 ? 2.308 -6.197 -13.432 1.00 97.94 120 LEU A C 1
ATOM 939 O O . LEU A 1 120 ? 1.936 -5.243 -14.111 1.00 97.94 120 LEU A O 1
ATOM 943 N N . SER A 1 121 ? 3.233 -7.054 -13.872 1.00 98.31 121 SER A N 1
ATOM 944 C CA . SER A 1 121 ? 3.951 -6.904 -15.143 1.00 98.31 121 SER A CA 1
ATOM 945 C C . SER A 1 121 ? 3.065 -6.696 -16.385 1.00 98.31 121 SER A C 1
ATOM 947 O O . SER A 1 121 ? 3.454 -5.884 -17.228 1.00 98.31 121 SER A O 1
ATOM 949 N N . PRO A 1 122 ? 1.854 -7.287 -16.518 1.00 98.25 122 PRO A N 1
ATOM 950 C CA . PRO A 1 122 ? 0.994 -7.033 -17.674 1.00 98.25 122 PRO A CA 1
ATOM 951 C C . PRO A 1 122 ? 0.585 -5.562 -17.830 1.00 98.25 122 PRO A C 1
ATOM 953 O O . PRO A 1 122 ? 0.273 -5.142 -18.943 1.00 98.25 122 PRO A O 1
ATOM 956 N N . LEU A 1 123 ? 0.640 -4.751 -16.764 1.00 98.31 123 LEU A N 1
ATOM 957 C CA . LEU A 1 123 ? 0.400 -3.306 -16.848 1.00 98.31 123 LEU A CA 1
ATOM 958 C C . LEU A 1 123 ? 1.389 -2.610 -17.791 1.00 98.31 123 LEU A C 1
ATOM 960 O O . LEU A 1 123 ? 1.012 -1.638 -18.439 1.00 98.31 123 LEU A O 1
ATOM 964 N N . LEU A 1 124 ? 2.607 -3.139 -17.946 1.00 98.44 124 LEU A N 1
ATOM 965 C CA . LEU A 1 124 ? 3.601 -2.602 -18.879 1.00 98.44 124 LEU A CA 1
ATOM 966 C C . LEU A 1 124 ? 3.234 -2.830 -20.351 1.00 98.44 124 LEU A C 1
ATOM 968 O O . LEU A 1 124 ? 3.723 -2.101 -21.209 1.00 98.44 124 LEU A O 1
ATOM 972 N N . ARG A 1 125 ? 2.347 -3.790 -20.656 1.00 98.06 125 ARG A N 1
ATOM 973 C CA . ARG A 1 125 ? 1.787 -3.945 -22.011 1.00 98.06 125 ARG A CA 1
ATOM 974 C C . ARG A 1 125 ? 0.730 -2.888 -22.319 1.00 98.06 125 ARG A C 1
ATOM 976 O O . ARG A 1 125 ? 0.582 -2.493 -23.468 1.00 98.06 125 ARG A O 1
ATOM 983 N N . LEU A 1 126 ? -0.018 -2.458 -21.301 1.00 98.00 126 LEU A N 1
ATOM 984 C CA . LEU A 1 126 ? -1.058 -1.432 -21.429 1.00 98.00 126 LEU A CA 1
ATOM 985 C C . LEU A 1 126 ? -0.458 -0.025 -21.412 1.00 98.00 126 LEU A C 1
ATOM 987 O O . LEU A 1 126 ? -0.920 0.865 -22.120 1.00 98.00 126 LEU A O 1
ATOM 991 N N . TRP A 1 127 ? 0.580 0.169 -20.601 1.00 98.25 127 TRP A N 1
ATOM 992 C CA . TRP A 1 127 ? 1.286 1.426 -20.452 1.00 98.25 127 TRP A CA 1
ATOM 993 C C . TRP A 1 127 ? 2.782 1.151 -20.311 1.00 98.25 127 TRP A C 1
ATOM 995 O O . TRP A 1 127 ? 3.271 0.851 -19.223 1.00 98.25 127 TRP A O 1
ATOM 1005 N N . ALA A 1 128 ? 3.511 1.255 -21.424 1.00 97.75 128 ALA A N 1
ATOM 1006 C CA . ALA A 1 128 ? 4.950 0.998 -21.514 1.00 97.75 128 ALA A CA 1
ATOM 1007 C C . ALA A 1 128 ? 5.785 2.105 -20.835 1.00 97.75 128 ALA A C 1
ATOM 1009 O O . ALA A 1 128 ? 6.552 2.825 -21.468 1.00 97.75 128 ALA A O 1
ATOM 1010 N N . SER A 1 129 ? 5.592 2.275 -19.529 1.00 97.75 129 SER A N 1
ATOM 1011 C CA . SER A 1 129 ? 6.240 3.271 -18.684 1.00 97.75 129 SER A CA 1
ATOM 1012 C C . SER A 1 129 ? 6.478 2.697 -17.285 1.00 97.75 129 SER A C 1
ATOM 1014 O O . SER A 1 129 ? 5.589 2.033 -16.749 1.00 97.75 129 SER A O 1
ATOM 1016 N N . PRO A 1 130 ? 7.609 3.009 -16.622 1.00 97.38 130 PRO A N 1
ATOM 1017 C CA . PRO A 1 130 ? 7.837 2.657 -15.217 1.00 97.38 130 PRO A CA 1
ATOM 1018 C C . PRO A 1 130 ? 6.723 3.100 -14.263 1.00 97.38 130 PRO A C 1
ATOM 1020 O O . PRO A 1 130 ? 6.451 2.442 -13.255 1.00 97.38 130 PRO A O 1
ATOM 1023 N N . LEU A 1 131 ? 6.039 4.199 -14.601 1.00 97.94 131 LEU A N 1
ATOM 1024 C CA . LEU A 1 131 ? 4.920 4.724 -13.823 1.00 97.94 131 LEU A CA 1
ATOM 1025 C C . LEU A 1 131 ? 3.762 3.723 -13.698 1.00 97.94 131 LEU A C 1
ATOM 1027 O O . LEU A 1 131 ? 3.072 3.743 -12.679 1.00 97.94 131 LEU A O 1
ATOM 1031 N N . ALA A 1 132 ? 3.608 2.802 -14.656 1.00 98.31 132 ALA A N 1
ATOM 1032 C CA . ALA A 1 132 ? 2.589 1.756 -14.625 1.00 98.31 132 ALA A CA 1
ATOM 1033 C C . ALA A 1 132 ? 2.741 0.786 -13.444 1.00 98.31 132 ALA A C 1
ATOM 1035 O O . ALA A 1 132 ? 1.771 0.136 -13.074 1.00 98.31 132 ALA A O 1
ATOM 1036 N N . LEU A 1 133 ? 3.928 0.704 -12.834 1.00 98.31 133 LEU A N 1
ATOM 1037 C CA . LEU A 1 133 ? 4.193 -0.122 -11.649 1.00 98.31 133 LEU A CA 1
ATOM 1038 C C . LEU A 1 133 ? 4.415 0.730 -10.395 1.00 98.31 133 LEU A C 1
ATOM 1040 O O . LEU A 1 133 ? 3.920 0.412 -9.313 1.00 98.31 133 LEU A O 1
ATOM 1044 N N . ILE A 1 134 ? 5.111 1.855 -10.556 1.00 97.62 134 ILE A N 1
ATOM 1045 C CA . ILE A 1 134 ? 5.487 2.758 -9.465 1.00 97.62 134 ILE A CA 1
ATOM 1046 C C . ILE A 1 134 ? 4.260 3.454 -8.847 1.00 97.62 134 ILE A C 1
ATOM 1048 O O . ILE A 1 134 ? 4.163 3.557 -7.621 1.00 97.62 134 ILE A O 1
ATOM 1052 N N . MET A 1 135 ? 3.290 3.894 -9.659 1.00 97.88 135 MET A N 1
ATOM 1053 C CA . MET A 1 135 ? 2.074 4.537 -9.144 1.00 97.88 135 MET A CA 1
ATOM 1054 C C . MET A 1 135 ? 1.163 3.558 -8.381 1.00 97.88 135 MET A C 1
ATOM 1056 O O . MET A 1 135 ? 0.764 3.905 -7.266 1.00 97.88 135 MET A O 1
ATOM 1060 N N . PRO A 1 136 ? 0.867 2.337 -8.884 1.00 98.31 136 PRO A N 1
ATOM 1061 C CA . PRO A 1 136 ? 0.144 1.331 -8.105 1.00 98.31 136 PRO A CA 1
ATOM 1062 C C . PRO A 1 136 ? 0.805 0.977 -6.776 1.00 98.31 136 PRO A C 1
ATOM 1064 O O . PRO A 1 136 ? 0.090 0.802 -5.793 1.00 98.31 136 PRO A O 1
ATOM 1067 N N . GLN A 1 137 ? 2.141 0.924 -6.704 1.00 97.88 137 GLN A N 1
ATOM 1068 C CA . GLN A 1 137 ? 2.833 0.731 -5.428 1.00 97.88 137 GLN A CA 1
ATOM 1069 C C . GLN A 1 137 ? 2.515 1.866 -4.444 1.00 97.88 137 GLN A C 1
ATOM 1071 O O . GLN A 1 137 ? 2.149 1.605 -3.300 1.00 97.88 137 GLN A O 1
ATOM 1076 N N . GLY A 1 138 ? 2.611 3.126 -4.883 1.00 97.94 138 GLY A N 1
ATOM 1077 C CA . GLY A 1 138 ? 2.252 4.282 -4.053 1.00 97.94 138 GLY A CA 1
ATOM 1078 C C . GLY A 1 138 ? 0.797 4.231 -3.581 1.00 97.94 138 GLY A C 1
ATOM 1079 O O . GLY A 1 138 ? 0.521 4.399 -2.392 1.00 97.94 138 GLY A O 1
ATOM 1080 N N . ALA A 1 139 ? -0.125 3.911 -4.490 1.00 98.44 139 ALA A N 1
ATOM 1081 C CA . ALA A 1 139 ? -1.537 3.750 -4.164 1.00 98.44 139 ALA A CA 1
ATOM 1082 C C . ALA A 1 139 ? -1.773 2.612 -3.156 1.00 98.44 139 ALA A C 1
ATOM 1084 O O . ALA A 1 139 ? -2.523 2.793 -2.199 1.00 98.44 139 ALA A O 1
ATOM 1085 N N . ALA A 1 140 ? -1.104 1.468 -3.324 1.00 98.38 140 ALA A N 1
ATOM 1086 C CA . ALA A 1 140 ? -1.187 0.329 -2.413 1.00 98.38 140 ALA A CA 1
ATOM 1087 C C . ALA A 1 140 ? -0.723 0.700 -0.999 1.00 98.38 140 ALA A C 1
ATOM 1089 O O . ALA A 1 140 ? -1.424 0.409 -0.030 1.00 98.38 140 ALA A O 1
ATOM 1090 N N . VAL A 1 141 ? 0.395 1.420 -0.868 1.00 98.12 141 VAL A N 1
ATOM 1091 C CA . VAL A 1 141 ? 0.845 1.930 0.435 1.00 98.12 141 VAL A CA 1
ATOM 1092 C C . VAL A 1 141 ? -0.229 2.832 1.048 1.00 98.12 141 VAL A C 1
ATOM 1094 O O . VAL A 1 141 ? -0.624 2.605 2.190 1.00 98.12 141 VAL A O 1
ATOM 1097 N N . GLY A 1 142 ? -0.794 3.773 0.284 1.00 97.50 142 GLY A N 1
ATOM 1098 C CA . GLY A 1 142 ? -1.845 4.674 0.775 1.00 97.50 142 GLY A CA 1
ATOM 1099 C C . GLY A 1 142 ? -3.119 3.944 1.206 1.00 97.50 142 GLY A C 1
ATOM 1100 O O . GLY A 1 142 ? -3.694 4.261 2.248 1.00 97.50 142 GLY A O 1
ATOM 1101 N N . LEU A 1 143 ? -3.509 2.898 0.472 1.00 98.38 143 LEU A N 1
ATOM 1102 C CA . LEU A 1 143 ? -4.664 2.056 0.795 1.00 98.38 143 LEU A CA 1
ATOM 1103 C C . LEU A 1 143 ? -4.497 1.288 2.112 1.00 98.38 143 LEU A C 1
ATOM 1105 O O . LEU A 1 143 ? -5.496 0.871 2.696 1.00 98.38 143 LEU A O 1
ATOM 1109 N N . SER A 1 144 ? -3.276 1.152 2.637 1.00 98.12 144 SER A N 1
ATOM 1110 C CA . SER A 1 144 ? -3.051 0.601 3.981 1.00 98.12 144 SER A CA 1
ATOM 1111 C C . SER A 1 144 ? -3.733 1.449 5.060 1.00 98.12 144 SER A C 1
ATOM 1113 O O . SER A 1 144 ? -4.292 0.900 6.009 1.00 98.12 144 SER A O 1
ATOM 1115 N N . GLY A 1 145 ? -3.764 2.778 4.888 1.00 97.00 145 GLY A N 1
ATOM 1116 C CA . GLY A 1 145 ? -4.499 3.686 5.774 1.00 97.00 145 GLY A CA 1
ATOM 1117 C C . GLY A 1 145 ? -6.005 3.420 5.746 1.00 97.00 145 GLY A C 1
ATOM 1118 O O . GLY A 1 145 ? -6.647 3.354 6.794 1.00 97.00 145 GLY A O 1
ATOM 1119 N N . TRP A 1 146 ? -6.568 3.169 4.559 1.00 97.50 146 TRP A N 1
ATOM 1120 C CA . TRP A 1 146 ? -7.980 2.806 4.415 1.00 97.50 146 TRP A CA 1
ATOM 1121 C C . TRP A 1 146 ? -8.296 1.438 5.006 1.00 97.50 146 TRP A C 1
ATOM 1123 O O . TRP A 1 146 ? -9.277 1.302 5.735 1.00 97.50 146 TRP A O 1
ATOM 1133 N N . ALA A 1 147 ? -7.458 0.436 4.741 1.00 97.50 147 ALA A N 1
ATOM 1134 C CA . ALA A 1 147 ? -7.611 -0.897 5.308 1.00 97.50 147 ALA A CA 1
ATOM 1135 C C . ALA A 1 147 ? -7.592 -0.851 6.845 1.00 97.50 147 ALA A C 1
ATOM 1137 O O . ALA A 1 147 ? -8.481 -1.421 7.482 1.00 97.50 147 ALA A O 1
ATOM 1138 N N . MET A 1 148 ? -6.660 -0.090 7.433 1.00 97.31 148 MET A N 1
ATOM 1139 C CA . MET A 1 148 ? -6.609 0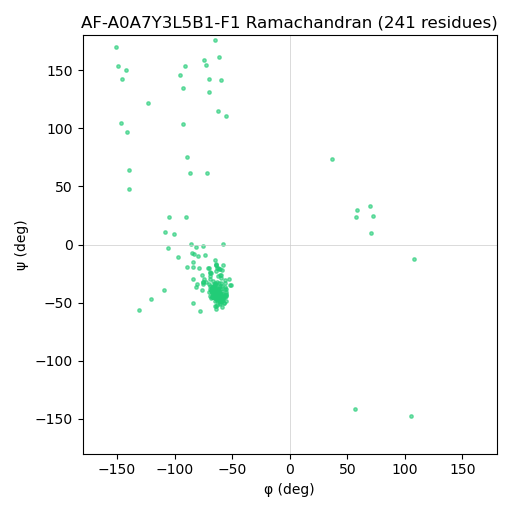.162 8.875 1.00 97.31 148 MET A CA 1
ATOM 1140 C C . MET A 1 148 ? -7.870 0.869 9.377 1.00 97.31 148 MET A C 1
ATOM 1142 O O . MET A 1 148 ? -8.509 0.376 10.303 1.00 97.31 148 MET A O 1
ATOM 1146 N N . TYR A 1 149 ? -8.282 1.976 8.746 1.00 96.19 149 TYR A N 1
ATOM 1147 C CA . TYR A 1 149 ? -9.501 2.702 9.122 1.00 96.19 149 TYR A CA 1
ATOM 1148 C C . TYR A 1 149 ? -10.726 1.782 9.109 1.00 96.19 149 TYR A C 1
ATOM 1150 O O . TYR A 1 149 ? -11.498 1.728 10.067 1.00 96.19 149 TYR A O 1
ATOM 1158 N N . ARG A 1 150 ? -10.895 1.012 8.031 1.00 95.12 150 ARG A N 1
ATOM 1159 C CA . ARG A 1 150 ? -11.999 0.070 7.863 1.00 95.12 150 ARG A CA 1
ATOM 1160 C C . ARG A 1 150 ? -11.941 -1.028 8.922 1.00 95.12 150 ARG A C 1
ATOM 1162 O O . ARG A 1 150 ? -12.994 -1.333 9.474 1.00 95.12 150 ARG A O 1
ATOM 1169 N N . GLY A 1 151 ? -10.787 -1.637 9.177 1.00 94.56 151 GLY A N 1
ATOM 1170 C CA . GLY A 1 151 ? -10.640 -2.681 10.197 1.00 94.56 151 GLY A CA 1
ATOM 1171 C C . GLY A 1 151 ? -10.903 -2.155 11.609 1.00 94.56 151 GLY A C 1
ATOM 1172 O O . GLY A 1 151 ? -11.688 -2.726 12.359 1.00 94.56 151 GLY A O 1
ATOM 1173 N N . ALA A 1 152 ? -10.344 -0.997 11.950 1.00 94.50 152 ALA A N 1
ATOM 1174 C CA . ALA A 1 152 ? -10.574 -0.370 13.245 1.00 94.50 152 ALA A CA 1
ATOM 1175 C C . ALA A 1 152 ? -12.042 0.051 13.424 1.00 94.50 152 ALA A C 1
ATOM 1177 O O . ALA A 1 152 ? -12.607 -0.127 14.499 1.00 94.50 152 ALA A O 1
ATOM 1178 N N . ARG A 1 153 ? -12.703 0.536 12.364 1.00 93.12 153 ARG A N 1
ATOM 1179 C CA . ARG A 1 153 ? -14.122 0.924 12.398 1.00 93.12 153 ARG A CA 1
ATOM 1180 C C . ARG A 1 153 ? -15.063 -0.251 12.655 1.00 93.12 153 ARG A C 1
ATOM 1182 O O . ARG A 1 153 ? -16.101 -0.024 13.269 1.00 93.12 153 ARG A O 1
ATOM 1189 N N . SER A 1 154 ? -14.746 -1.465 12.189 1.00 91.38 154 SER A N 1
ATOM 1190 C CA . SER A 1 154 ? -15.566 -2.647 12.510 1.00 91.38 154 SER A CA 1
ATOM 1191 C C . SER A 1 154 ? -15.469 -3.045 13.980 1.00 91.38 154 SER A C 1
ATOM 1193 O O . SER A 1 154 ? -16.434 -3.584 14.506 1.00 91.38 154 SER A O 1
ATOM 1195 N N . LEU A 1 155 ? -14.355 -2.728 14.646 1.00 90.38 155 LEU A N 1
ATOM 1196 C CA . LEU A 1 155 ? -14.176 -2.972 16.078 1.00 90.38 155 LEU A CA 1
ATOM 1197 C C . LEU A 1 155 ? -14.766 -1.842 16.930 1.00 90.38 155 LEU A C 1
ATOM 1199 O O . LEU A 1 155 ? -15.520 -2.083 17.869 1.00 90.38 155 LEU A O 1
ATOM 1203 N N . ARG A 1 156 ? -14.425 -0.588 16.611 1.00 89.94 156 ARG A N 1
ATOM 1204 C CA . ARG A 1 156 ? -14.8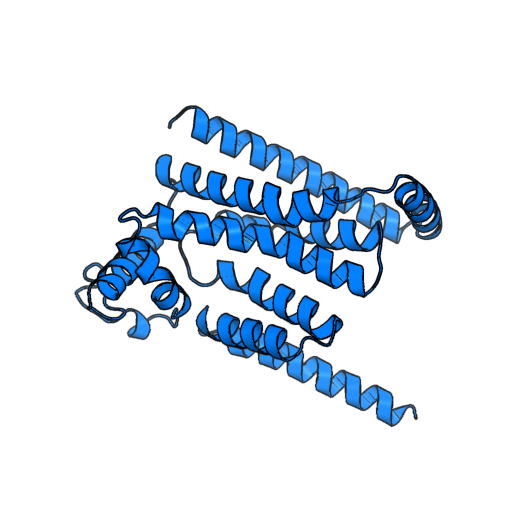99 0.602 17.325 1.00 89.94 156 ARG A CA 1
ATOM 1205 C C . ARG A 1 156 ? -15.067 1.783 16.360 1.00 89.94 156 ARG A C 1
ATOM 1207 O O . ARG A 1 156 ? -14.075 2.402 15.968 1.00 89.94 156 ARG A O 1
ATOM 1214 N N . PRO A 1 157 ? -16.306 2.143 15.979 1.00 90.00 157 PRO A N 1
ATOM 1215 C CA . PRO A 1 157 ? -16.542 3.261 15.076 1.00 90.00 157 PRO A CA 1
ATOM 1216 C C . PRO A 1 157 ? -16.299 4.607 15.765 1.00 90.00 157 PRO A C 1
ATOM 1218 O O . PRO A 1 157 ? -16.497 4.748 16.974 1.00 90.00 157 PRO A O 1
ATOM 1221 N N . GLY A 1 158 ? -15.962 5.618 14.962 1.00 89.12 158 GLY A N 1
ATOM 1222 C CA . GLY A 1 158 ? -15.748 6.993 15.416 1.00 89.12 158 GLY A CA 1
ATOM 1223 C C . GLY A 1 158 ? -14.271 7.379 15.457 1.00 89.12 158 GLY A C 1
ATOM 1224 O O . GLY A 1 158 ? -13.478 6.910 14.636 1.00 89.12 158 GLY A O 1
ATOM 1225 N N . LEU A 1 159 ? -13.910 8.239 16.407 1.00 88.19 159 LEU A N 1
ATOM 1226 C CA . LEU A 1 159 ? -12.560 8.772 16.583 1.00 88.19 159 LEU A CA 1
ATOM 1227 C C . LEU A 1 159 ? -11.470 7.690 16.735 1.00 88.19 159 LEU A C 1
ATOM 1229 O O . LEU A 1 159 ? -10.408 7.861 16.141 1.00 88.19 159 LEU A O 1
ATOM 1233 N N . PRO A 1 160 ? -11.693 6.555 17.430 1.00 89.12 160 PRO A N 1
ATOM 1234 C CA . PRO A 1 160 ? -10.672 5.511 17.541 1.00 89.12 160 PRO A CA 1
ATOM 1235 C C . PRO A 1 160 ? -10.236 4.927 16.191 1.00 89.12 160 PRO A C 1
ATOM 1237 O O . PRO A 1 160 ? -9.051 4.683 15.983 1.00 89.12 160 PRO A O 1
ATOM 1240 N N . ALA A 1 161 ? -11.166 4.750 15.247 1.00 92.06 161 ALA A N 1
ATOM 1241 C CA . ALA A 1 161 ? -10.842 4.237 13.917 1.00 92.06 161 ALA A CA 1
ATOM 1242 C C . ALA A 1 161 ? -10.020 5.233 13.089 1.00 92.06 161 ALA A C 1
ATOM 1244 O O . ALA A 1 161 ? -9.081 4.846 12.394 1.00 92.06 161 ALA A O 1
ATOM 1245 N N . TRP A 1 162 ? -10.355 6.521 13.198 1.00 91.50 162 TRP A N 1
ATOM 1246 C CA . TRP A 1 162 ? -9.570 7.607 12.613 1.00 91.50 162 TRP A CA 1
ATOM 1247 C C . TRP A 1 162 ? -8.158 7.645 13.181 1.00 91.50 162 TRP A C 1
ATOM 1249 O O . TRP A 1 162 ? -7.194 7.695 1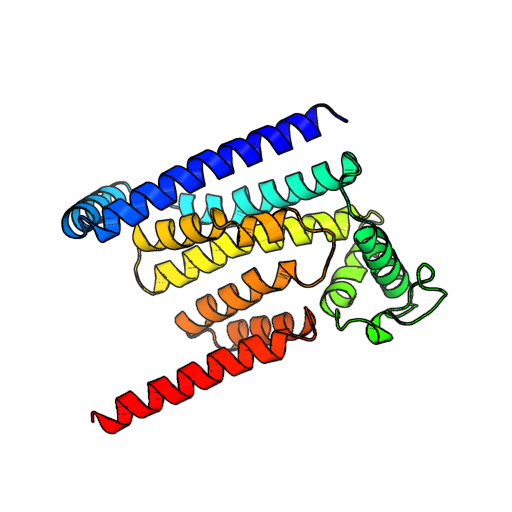2.425 1.00 91.50 162 TRP A O 1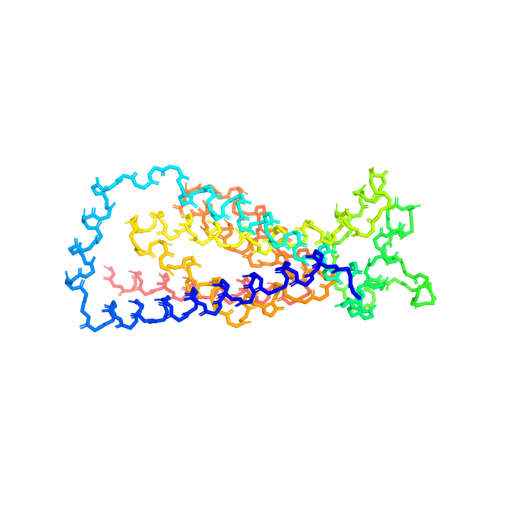
ATOM 1259 N N . LEU A 1 163 ? -8.044 7.575 14.506 1.00 90.38 163 LEU A N 1
ATOM 1260 C CA . LEU A 1 163 ? -6.771 7.581 15.210 1.00 90.38 163 LEU A CA 1
ATOM 1261 C C . LEU A 1 163 ? -5.889 6.399 14.834 1.00 90.38 163 LEU A C 1
ATOM 1263 O O . LEU A 1 163 ? -4.702 6.592 14.608 1.00 90.38 163 LEU A O 1
ATOM 1267 N N . ALA A 1 164 ? -6.454 5.198 14.715 1.00 93.12 164 ALA A N 1
ATOM 1268 C CA . ALA A 1 164 ? -5.701 4.023 14.290 1.00 93.12 164 ALA A CA 1
ATOM 1269 C C . ALA A 1 164 ? -5.087 4.215 12.893 1.00 93.12 164 ALA A C 1
ATOM 1271 O O . ALA A 1 164 ? -3.904 3.940 12.690 1.00 93.12 164 ALA A O 1
ATOM 1272 N N . ALA A 1 165 ? -5.869 4.733 11.940 1.00 95.06 165 ALA A N 1
ATOM 1273 C CA . ALA A 1 165 ? -5.376 5.028 10.599 1.00 95.06 165 ALA A CA 1
ATOM 1274 C C . ALA A 1 165 ? -4.346 6.164 10.601 1.00 95.06 165 ALA A C 1
ATOM 1276 O O . ALA A 1 165 ? -3.296 6.014 9.984 1.00 95.06 165 ALA A O 1
ATOM 1277 N N . ALA A 1 166 ? -4.610 7.254 11.329 1.00 92.12 166 ALA A N 1
ATOM 1278 C CA . ALA A 1 166 ? -3.719 8.406 11.443 1.00 92.12 166 ALA A CA 1
ATOM 1279 C C . ALA A 1 166 ? -2.365 8.025 12.071 1.00 92.12 166 ALA A C 1
ATOM 1281 O O . ALA A 1 166 ? -1.315 8.339 11.522 1.00 92.12 166 ALA A O 1
ATOM 1282 N N . LEU A 1 167 ? -2.372 7.248 13.157 1.00 92.00 167 LEU A N 1
ATOM 1283 C CA . LEU A 1 167 ? -1.154 6.745 13.796 1.00 92.00 167 LEU A CA 1
ATOM 1284 C C . LEU A 1 167 ? -0.351 5.822 12.876 1.00 92.00 167 LEU A C 1
ATOM 1286 O O . LEU A 1 167 ? 0.874 5.921 12.848 1.00 92.00 167 LEU A O 1
ATOM 1290 N N . LEU A 1 168 ? -1.020 4.953 12.108 1.00 95.31 168 LEU A N 1
ATOM 1291 C CA . LEU A 1 168 ? -0.344 4.117 11.116 1.00 95.31 168 LEU A CA 1
ATOM 1292 C C . LEU A 1 168 ? 0.392 4.984 10.092 1.00 95.31 168 LEU A C 1
ATOM 1294 O O . LEU A 1 168 ? 1.590 4.795 9.889 1.00 95.31 168 LEU A O 1
ATOM 1298 N N . ILE A 1 169 ? -0.310 5.926 9.460 1.00 94.69 169 ILE A N 1
ATOM 1299 C CA . ILE A 1 169 ? 0.258 6.729 8.368 1.00 94.69 169 ILE A CA 1
ATOM 1300 C C . ILE A 1 169 ? 1.295 7.738 8.851 1.00 94.69 169 ILE A C 1
ATOM 1302 O O . ILE A 1 169 ? 2.125 8.158 8.062 1.00 94.69 169 ILE A O 1
ATOM 1306 N N . SER A 1 170 ? 1.273 8.084 10.136 1.00 91.38 170 SER A N 1
ATOM 1307 C CA . SER A 1 170 ? 2.293 8.892 10.801 1.00 91.38 170 SER A CA 1
ATOM 1308 C C . SER A 1 170 ? 3.497 8.096 11.300 1.00 91.38 170 SER A C 1
ATOM 1310 O O . SER A 1 170 ? 4.462 8.685 11.790 1.00 91.38 170 SER A O 1
ATOM 1312 N N . SER A 1 171 ? 3.449 6.765 11.235 1.00 91.69 171 SER A N 1
ATOM 1313 C CA . SER A 1 171 ? 4.552 5.940 11.713 1.00 91.69 171 SER A CA 1
ATOM 1314 C C . SER A 1 171 ? 5.775 6.066 10.790 1.00 91.69 171 SER A C 1
ATOM 1316 O O . SER A 1 171 ? 5.632 6.064 9.562 1.00 91.69 171 SER A O 1
ATOM 1318 N N . PRO A 1 172 ? 7.005 6.080 11.341 1.00 90.06 172 PRO A N 1
ATOM 1319 C CA . PRO A 1 172 ? 8.222 6.068 10.529 1.00 90.06 172 PRO A CA 1
ATOM 1320 C C . PRO A 1 172 ? 8.301 4.873 9.570 1.00 90.06 172 PRO A C 1
ATOM 1322 O O . PRO A 1 172 ? 8.854 4.991 8.482 1.00 90.06 172 PRO A O 1
ATOM 1325 N N . LEU A 1 173 ? 7.713 3.732 9.946 1.00 91.25 173 LEU A N 1
ATOM 1326 C CA . LEU A 1 173 ? 7.651 2.538 9.100 1.00 91.25 173 LEU A CA 1
ATOM 1327 C C . LEU A 1 173 ? 6.779 2.757 7.860 1.00 91.25 173 LEU A C 1
ATOM 1329 O O . LEU A 1 173 ? 7.159 2.350 6.760 1.00 91.25 173 LEU A O 1
ATOM 1333 N N . PHE A 1 174 ? 5.634 3.427 8.017 1.00 94.88 174 PHE A N 1
ATOM 1334 C CA . PHE A 1 174 ? 4.784 3.787 6.887 1.00 94.88 174 PHE A CA 1
ATOM 1335 C C . PHE A 1 174 ? 5.508 4.752 5.951 1.00 94.88 174 PHE A C 1
ATOM 1337 O O . PHE A 1 174 ? 5.530 4.517 4.746 1.00 94.88 174 PHE A O 1
ATOM 1344 N N . HIS A 1 175 ? 6.172 5.777 6.494 1.00 93.25 175 HIS A N 1
ATOM 1345 C CA . HIS A 1 175 ? 6.967 6.708 5.691 1.00 93.25 175 HIS A CA 1
ATOM 1346 C C . HIS A 1 175 ? 8.103 5.992 4.954 1.00 93.25 175 HIS A C 1
ATOM 1348 O O . HIS A 1 175 ? 8.230 6.151 3.744 1.00 93.25 175 HIS A O 1
ATOM 1354 N N . GLY A 1 176 ? 8.870 5.139 5.641 1.00 93.12 176 GLY A N 1
ATOM 1355 C CA . GLY A 1 176 ? 9.928 4.329 5.031 1.00 93.12 176 GLY A CA 1
ATOM 1356 C C . GLY A 1 176 ? 9.406 3.481 3.868 1.00 93.12 176 GLY A C 1
ATOM 1357 O O . GLY A 1 176 ? 9.995 3.457 2.790 1.00 93.12 176 GLY A O 1
ATOM 1358 N N . THR A 1 177 ? 8.234 2.869 4.047 1.00 94.75 177 THR A N 1
ATOM 1359 C CA . THR A 1 177 ? 7.554 2.103 2.994 1.00 94.75 177 THR A CA 1
ATOM 1360 C C . THR A 1 177 ? 7.070 3.004 1.851 1.00 94.75 177 THR A C 1
ATOM 1362 O O . THR A 1 177 ? 7.175 2.639 0.682 1.00 94.75 177 THR A O 1
ATOM 1365 N N . ALA A 1 178 ? 6.573 4.203 2.155 1.00 94.75 178 ALA A N 1
ATOM 1366 C CA . ALA A 1 178 ? 6.110 5.167 1.164 1.00 94.75 178 ALA A CA 1
ATOM 1367 C C . ALA A 1 178 ? 7.254 5.763 0.333 1.00 94.75 178 ALA A C 1
ATOM 1369 O O . ALA A 1 178 ? 7.032 6.074 -0.833 1.00 94.75 178 ALA A O 1
ATOM 1370 N N . ILE A 1 179 ? 8.475 5.879 0.866 1.00 92.88 179 ILE A N 1
ATOM 1371 C CA . ILE A 1 179 ? 9.637 6.438 0.147 1.00 92.88 179 ILE A CA 1
ATOM 1372 C C . ILE A 1 179 ? 10.550 5.383 -0.491 1.00 92.88 179 ILE A C 1
ATOM 1374 O O . ILE A 1 179 ? 11.401 5.734 -1.305 1.00 92.88 179 ILE A O 1
ATOM 1378 N N . THR A 1 180 ? 10.360 4.101 -0.173 1.00 92.44 180 THR A N 1
ATOM 1379 C CA . THR A 1 180 ? 11.202 3.012 -0.696 1.00 92.44 180 THR A CA 1
ATOM 1380 C C . THR A 1 180 ? 11.155 2.888 -2.223 1.00 92.44 180 THR A C 1
ATOM 1382 O O . THR A 1 180 ? 10.241 3.379 -2.877 1.00 92.44 180 THR A O 1
ATOM 1385 N N . PHE A 1 181 ? 12.128 2.220 -2.822 1.00 92.75 181 PHE A N 1
ATOM 1386 C CA . PHE A 1 181 ? 12.166 1.968 -4.264 1.00 92.75 181 PHE A CA 1
ATOM 1387 C C . PHE A 1 181 ? 11.016 1.059 -4.743 1.00 92.75 181 PHE A C 1
ATOM 1389 O O . PHE A 1 181 ? 10.188 0.606 -3.947 1.00 92.75 181 PHE A O 1
ATOM 1396 N N . LEU A 1 182 ? 10.922 0.830 -6.060 1.00 96.31 182 LEU A N 1
ATOM 1397 C CA . LEU A 1 182 ? 9.992 -0.171 -6.591 1.00 96.31 182 LEU A CA 1
ATOM 1398 C C . LEU A 1 182 ? 10.397 -1.548 -6.055 1.00 96.31 182 LEU A C 1
ATOM 1400 O O . LEU A 1 182 ? 11.471 -2.031 -6.392 1.00 96.31 182 LEU A O 1
ATOM 1404 N N . ASP A 1 183 ? 9.547 -2.160 -5.242 1.00 95.75 183 ASP A N 1
ATOM 1405 C CA . ASP A 1 183 ? 9.742 -3.494 -4.678 1.00 95.75 183 ASP A CA 1
ATOM 1406 C C . ASP A 1 183 ? 8.363 -4.133 -4.440 1.00 95.75 183 ASP A C 1
ATOM 1408 O O . ASP A 1 183 ? 7.301 -3.522 -4.534 1.00 95.75 183 ASP A O 1
ATOM 1412 N N . SER A 1 184 ? 8.389 -5.408 -4.129 1.00 96.06 184 SER A N 1
ATOM 1413 C CA . SER A 1 184 ? 7.286 -6.262 -3.736 1.00 96.06 184 SER A CA 1
ATOM 1414 C C . SER A 1 184 ? 6.799 -6.040 -2.293 1.00 96.06 184 SER A C 1
ATOM 1416 O O . SER A 1 184 ? 5.602 -6.149 -2.019 1.00 96.06 184 SER A O 1
ATOM 1418 N N . VAL A 1 185 ? 7.697 -5.679 -1.366 1.00 96.12 185 VAL A N 1
ATOM 1419 C CA . VAL A 1 185 ? 7.397 -5.457 0.067 1.00 96.12 185 VAL A CA 1
ATOM 1420 C C . VAL A 1 185 ? 6.287 -4.426 0.320 1.00 96.12 185 VAL A C 1
ATOM 1422 O O . VAL A 1 185 ? 5.431 -4.691 1.164 1.00 96.12 185 VAL A O 1
ATOM 1425 N N . PRO A 1 186 ? 6.229 -3.268 -0.368 1.00 97.19 186 PRO A N 1
ATOM 1426 C CA . PRO A 1 186 ? 5.273 -2.203 -0.046 1.00 97.19 186 PRO A CA 1
ATOM 1427 C C . PRO A 1 186 ? 3.798 -2.570 -0.249 1.00 97.19 186 PRO A C 1
ATOM 1429 O O . PRO A 1 186 ? 2.922 -1.867 0.249 1.00 97.19 186 PRO A O 1
ATOM 1432 N N . PHE A 1 187 ? 3.506 -3.679 -0.932 1.00 98.00 187 PHE A N 1
ATOM 1433 C CA . PHE A 1 187 ? 2.152 -4.226 -1.038 1.00 98.00 187 PHE A CA 1
ATOM 1434 C C . PHE A 1 187 ? 1.728 -5.000 0.221 1.00 98.00 187 PHE A C 1
ATOM 1436 O O . PHE A 1 187 ? 0.535 -5.179 0.465 1.00 98.00 187 PHE A O 1
ATOM 1443 N N . ALA A 1 188 ? 2.676 -5.449 1.048 1.00 97.06 188 ALA A N 1
ATOM 1444 C CA . ALA A 1 188 ? 2.392 -6.282 2.212 1.00 97.06 188 ALA A CA 1
ATOM 1445 C C . ALA A 1 188 ? 1.468 -5.611 3.250 1.00 97.06 188 ALA A C 1
ATOM 1447 O O . ALA A 1 188 ? 0.523 -6.275 3.683 1.00 97.06 188 ALA A O 1
ATOM 1448 N N . PRO A 1 189 ? 1.643 -4.325 3.633 1.00 96.62 189 PRO A N 1
ATOM 1449 C CA . PRO A 1 189 ? 0.803 -3.710 4.659 1.00 96.62 189 PRO A CA 1
ATOM 1450 C C . PRO A 1 189 ? -0.679 -3.647 4.273 1.00 96.62 189 PRO A C 1
ATOM 1452 O O . PRO A 1 189 ? -1.528 -4.024 5.080 1.00 96.62 189 PRO A O 1
ATOM 1455 N N . VAL A 1 190 ? -1.013 -3.248 3.039 1.00 98.06 190 VAL A N 1
ATOM 1456 C CA . VAL A 1 190 ? -2.414 -3.192 2.587 1.00 98.06 190 VAL A CA 1
ATOM 1457 C C . VAL A 1 190 ? -3.034 -4.580 2.477 1.00 98.06 190 VAL A C 1
ATOM 1459 O O . VAL A 1 190 ? -4.198 -4.749 2.831 1.00 98.06 190 VAL A O 1
ATOM 1462 N N . LEU A 1 191 ? -2.271 -5.587 2.044 1.00 98.00 191 LEU A N 1
ATOM 1463 C CA . LEU A 1 191 ? -2.758 -6.964 1.950 1.00 98.00 191 LEU A CA 1
ATOM 1464 C C . LEU A 1 191 ? -2.990 -7.563 3.340 1.00 98.00 191 LEU A C 1
ATOM 1466 O O . LEU A 1 191 ? -4.041 -8.148 3.588 1.00 98.00 191 LEU A O 1
ATOM 1470 N N . PHE A 1 192 ? -2.063 -7.356 4.275 1.00 97.25 192 PHE A N 1
ATOM 1471 C CA . PHE A 1 192 ? -2.208 -7.817 5.652 1.00 97.25 192 PHE A CA 1
ATOM 1472 C C . PHE A 1 192 ? -3.379 -7.129 6.368 1.00 97.25 192 PHE A C 1
ATOM 1474 O O . PHE A 1 192 ? -4.279 -7.792 6.882 1.00 97.25 192 PHE A O 1
ATOM 1481 N N . LEU A 1 193 ? -3.417 -5.794 6.355 1.00 96.81 193 LEU A N 1
ATOM 1482 C CA . LEU A 1 193 ? -4.485 -5.024 6.998 1.00 96.81 193 LEU A CA 1
ATOM 1483 C C . LEU A 1 193 ? -5.836 -5.255 6.316 1.00 96.81 193 LEU A C 1
ATOM 1485 O O . LEU A 1 193 ? -6.863 -5.320 6.990 1.00 96.81 193 LEU A O 1
ATOM 1489 N N . GLY A 1 194 ? -5.843 -5.417 4.992 1.00 97.31 194 GLY A N 1
ATOM 1490 C CA . GLY A 1 194 ? -7.025 -5.779 4.218 1.00 97.31 194 GLY A CA 1
ATOM 1491 C C . GLY A 1 194 ? -7.562 -7.149 4.617 1.00 97.31 194 GLY A C 1
ATOM 1492 O O . GLY A 1 194 ? -8.765 -7.283 4.840 1.00 97.31 194 GLY A O 1
ATOM 1493 N N . ALA A 1 195 ? -6.683 -8.141 4.799 1.00 96.50 195 ALA A N 1
ATOM 1494 C CA . ALA A 1 195 ? -7.070 -9.462 5.282 1.00 96.50 195 ALA A CA 1
ATOM 1495 C C . ALA A 1 195 ? -7.741 -9.389 6.658 1.00 96.50 195 ALA A C 1
ATOM 1497 O O . ALA A 1 195 ? -8.846 -9.909 6.818 1.00 96.50 195 ALA A O 1
ATOM 1498 N N . CYS A 1 196 ? -7.133 -8.676 7.613 1.00 94.06 196 CYS A N 1
ATOM 1499 C CA . CYS A 1 196 ? -7.727 -8.440 8.930 1.00 94.06 196 CYS A CA 1
ATOM 1500 C C . CYS A 1 196 ? -9.099 -7.760 8.801 1.00 94.06 196 CYS A C 1
ATOM 1502 O O . CYS A 1 196 ? -10.098 -8.251 9.319 1.00 94.06 196 CYS A O 1
ATOM 1504 N N . ALA A 1 197 ? -9.186 -6.673 8.033 1.00 94.50 197 ALA A N 1
ATOM 1505 C CA . ALA A 1 197 ? -10.421 -5.919 7.855 1.00 94.50 197 ALA A CA 1
ATOM 1506 C C . ALA A 1 197 ? -11.540 -6.732 7.169 1.00 94.50 197 ALA A C 1
ATOM 1508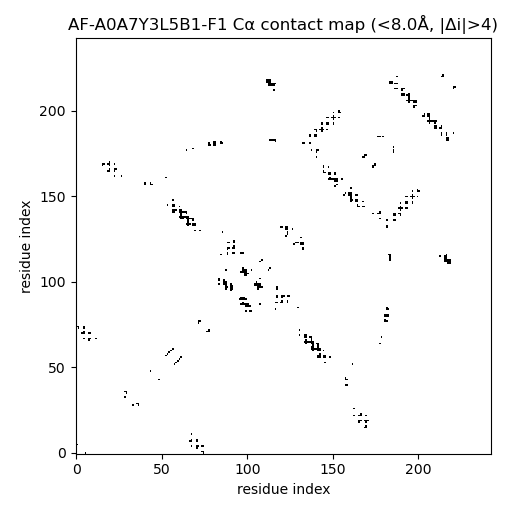 O O . ALA A 1 197 ? -12.722 -6.498 7.438 1.00 94.50 197 ALA A O 1
ATOM 1509 N N . PHE A 1 198 ? -11.216 -7.657 6.262 1.00 95.44 198 PHE A N 1
ATOM 1510 C CA . PHE A 1 198 ? -12.202 -8.560 5.663 1.00 95.44 198 PHE A CA 1
ATOM 1511 C C . PHE A 1 198 ? -12.616 -9.679 6.616 1.00 95.44 198 PHE A C 1
ATOM 1513 O O . PHE A 1 198 ? -13.806 -9.997 6.677 1.00 95.44 198 PHE A O 1
ATOM 1520 N N . HIS A 1 199 ? -11.673 -10.234 7.375 1.00 93.12 199 HIS A N 1
ATOM 1521 C CA . HIS A 1 199 ? -11.944 -11.285 8.349 1.00 93.12 199 HIS A CA 1
ATOM 1522 C C . HIS A 1 199 ? -12.885 -10.808 9.461 1.00 93.12 199 HIS A C 1
ATOM 1524 O O . HIS A 1 199 ? -13.902 -11.453 9.700 1.00 93.12 199 HIS A O 1
ATOM 1530 N N . GLU A 1 200 ? -12.647 -9.618 10.025 1.00 90.06 200 GLU A N 1
ATOM 1531 C CA . GLU A 1 200 ? -13.515 -8.990 11.042 1.00 90.06 200 GLU A CA 1
ATOM 1532 C C . GLU A 1 200 ? -14.965 -8.772 10.567 1.00 90.06 200 GLU A C 1
ATOM 1534 O O . GLU A 1 200 ? -15.880 -8.580 11.360 1.00 90.06 200 GLU A O 1
ATOM 1539 N N . ARG A 1 201 ? -15.206 -8.807 9.251 1.00 91.31 201 ARG A N 1
ATOM 1540 C CA . ARG A 1 201 ? -16.543 -8.693 8.643 1.00 91.31 201 ARG A CA 1
ATOM 1541 C C . ARG A 1 201 ? -17.136 -10.038 8.222 1.00 91.31 201 ARG A C 1
ATOM 1543 O O . ARG A 1 201 ? -18.110 -10.057 7.473 1.00 91.31 201 ARG A O 1
ATOM 1550 N N . GLY A 1 202 ? -16.509 -11.153 8.593 1.00 91.88 202 GLY A N 1
ATOM 1551 C CA . GLY A 1 202 ? -16.892 -12.497 8.159 1.00 91.88 202 GLY A CA 1
ATOM 1552 C C . GLY A 1 202 ? -16.607 -12.796 6.681 1.00 91.88 202 GLY A C 1
ATOM 1553 O O . GLY A 1 202 ? -17.028 -13.831 6.168 1.00 91.88 202 GLY A O 1
ATOM 1554 N N . ARG A 1 203 ? -15.878 -11.929 5.960 1.00 95.62 203 ARG A N 1
ATOM 1555 C CA . ARG A 1 203 ? -15.554 -12.113 4.532 1.00 95.62 203 ARG A CA 1
ATOM 1556 C C . ARG A 1 203 ? -14.291 -12.958 4.358 1.00 95.62 203 ARG A C 1
ATOM 1558 O O . ARG A 1 203 ? -13.306 -12.512 3.773 1.00 95.62 203 ARG A O 1
ATOM 1565 N N . ASN A 1 204 ? -14.334 -14.197 4.841 1.00 95.06 204 ASN A N 1
ATOM 1566 C CA . ASN A 1 204 ? -13.164 -15.078 4.927 1.00 95.06 204 ASN A CA 1
ATOM 1567 C C . ASN A 1 204 ? -12.516 -15.399 3.574 1.00 95.06 204 ASN A C 1
ATOM 1569 O O . ASN A 1 204 ? -11.297 -15.506 3.508 1.00 95.06 204 ASN A O 1
ATOM 1573 N N . ILE A 1 205 ? -13.291 -15.488 2.487 1.00 97.50 205 ILE A N 1
ATOM 1574 C CA . ILE A 1 205 ? -12.731 -15.701 1.140 1.00 97.50 205 ILE A CA 1
ATOM 1575 C C . ILE A 1 205 ? -11.882 -14.498 0.712 1.00 97.50 205 ILE A C 1
ATOM 1577 O O . ILE A 1 205 ? -10.760 -14.669 0.246 1.00 97.50 205 ILE A O 1
ATOM 1581 N N . ALA A 1 206 ? -12.384 -13.275 0.913 1.00 97.31 206 ALA A N 1
ATOM 1582 C CA . ALA A 1 206 ? -11.636 -12.060 0.591 1.00 97.31 206 ALA A CA 1
ATOM 1583 C C . ALA A 1 206 ? -10.394 -11.915 1.483 1.00 97.31 206 ALA A C 1
ATOM 1585 O O . ALA A 1 206 ? -9.326 -11.557 0.995 1.00 97.31 206 ALA A O 1
ATOM 1586 N N . ALA A 1 207 ? -10.514 -12.259 2.769 1.00 96.06 207 ALA A N 1
ATOM 1587 C CA . ALA A 1 207 ? -9.371 -12.302 3.673 1.00 96.06 207 ALA A CA 1
ATOM 1588 C C . ALA A 1 207 ? -8.315 -13.313 3.199 1.00 96.06 207 ALA A C 1
ATOM 1590 O O . ALA A 1 207 ? -7.147 -12.959 3.068 1.00 96.06 207 ALA A O 1
ATOM 1591 N N . GLY A 1 208 ? -8.729 -14.537 2.860 1.00 96.25 208 GLY A N 1
ATOM 1592 C CA . GLY A 1 208 ? -7.856 -15.577 2.320 1.00 96.25 208 GLY A CA 1
ATOM 1593 C C . GLY A 1 208 ? -7.171 -15.158 1.020 1.00 96.25 208 GLY A C 1
ATOM 1594 O O . GLY A 1 208 ? -5.976 -15.388 0.871 1.00 96.25 208 GLY A O 1
ATOM 1595 N N . ALA A 1 209 ? -7.879 -14.468 0.122 1.00 97.69 209 ALA A N 1
ATOM 1596 C CA . ALA A 1 209 ? -7.294 -13.915 -1.098 1.00 97.69 209 ALA A CA 1
ATOM 1597 C C . ALA A 1 209 ? -6.213 -12.863 -0.796 1.00 97.69 209 ALA A C 1
ATOM 1599 O O . ALA A 1 209 ? -5.142 -12.896 -1.398 1.00 97.69 209 ALA A O 1
ATOM 1600 N N . CYS A 1 210 ? -6.447 -11.970 0.171 1.00 97.81 210 CYS A N 1
ATOM 1601 C CA . CYS A 1 210 ? -5.436 -11.014 0.620 1.00 97.81 210 CYS A CA 1
ATOM 1602 C C . CYS A 1 210 ? -4.211 -11.705 1.240 1.00 97.81 210 CYS A C 1
ATOM 1604 O O . CYS A 1 210 ? -3.089 -11.305 0.944 1.00 97.81 210 CYS A O 1
ATOM 1606 N N . LEU A 1 211 ? -4.397 -12.752 2.053 1.00 97.25 211 LEU A N 1
ATOM 1607 C CA . LEU A 1 211 ? -3.285 -13.522 2.629 1.00 97.25 211 LEU A CA 1
ATOM 1608 C C . LEU A 1 211 ? -2.512 -14.304 1.560 1.00 97.25 211 LEU A C 1
ATOM 1610 O O . LEU A 1 211 ? -1.287 -14.333 1.590 1.00 97.25 211 LEU A O 1
ATOM 1614 N N . ALA A 1 212 ? -3.207 -14.894 0.587 1.00 96.94 212 ALA A N 1
ATOM 1615 C CA . ALA A 1 212 ? -2.574 -15.561 -0.545 1.00 96.94 212 ALA A CA 1
ATOM 1616 C C . ALA A 1 212 ? -1.756 -14.568 -1.383 1.00 96.94 212 ALA A C 1
ATOM 1618 O O . ALA A 1 212 ? -0.611 -14.850 -1.715 1.00 96.94 212 ALA A O 1
ATOM 1619 N N . ALA A 1 213 ? -2.297 -13.378 -1.658 1.00 97.75 213 ALA A N 1
ATOM 1620 C CA . ALA A 1 213 ? -1.560 -12.313 -2.333 1.00 97.75 213 ALA A CA 1
ATOM 1621 C C . ALA A 1 213 ? -0.383 -11.790 -1.492 1.00 97.75 213 ALA A C 1
ATOM 1623 O O . ALA A 1 213 ? 0.665 -11.472 -2.048 1.00 97.75 213 ALA A O 1
ATOM 1624 N N . LEU A 1 214 ? -0.516 -11.736 -0.162 1.00 97.75 214 LEU A N 1
ATOM 1625 C CA . LEU A 1 214 ? 0.576 -11.371 0.744 1.00 97.75 214 LEU A CA 1
ATOM 1626 C C . LEU A 1 214 ? 1.740 -12.362 0.635 1.00 97.75 214 LEU A C 1
ATOM 1628 O O . LEU A 1 214 ? 2.890 -11.943 0.637 1.00 97.75 214 LEU A O 1
ATOM 1632 N N . LEU A 1 215 ? 1.465 -13.657 0.473 1.00 97.31 215 LEU A N 1
ATOM 1633 C CA . LEU A 1 215 ? 2.512 -14.656 0.250 1.00 97.31 215 LEU A CA 1
ATOM 1634 C C . LEU A 1 215 ? 3.288 -14.434 -1.053 1.00 97.31 215 LEU A C 1
ATOM 1636 O O . LEU A 1 215 ? 4.404 -14.923 -1.158 1.00 97.31 215 LEU A O 1
ATOM 1640 N N . LEU A 1 216 ? 2.738 -13.688 -2.017 1.00 97.69 216 LEU A N 1
ATOM 1641 C CA . LEU A 1 216 ? 3.404 -13.350 -3.279 1.00 97.69 216 LEU A CA 1
ATOM 1642 C C . LEU A 1 216 ? 4.348 -12.145 -3.172 1.00 97.69 216 LEU A C 1
ATOM 1644 O O . LEU A 1 216 ? 5.041 -11.850 -4.149 1.00 97.69 216 LEU A O 1
ATOM 1648 N N . THR A 1 217 ? 4.362 -11.427 -2.043 1.00 97.12 217 THR A N 1
ATOM 1649 C CA . THR A 1 217 ? 5.201 -10.232 -1.897 1.00 97.12 217 THR A CA 1
ATOM 1650 C C . THR A 1 217 ? 6.648 -10.606 -1.622 1.00 97.12 217 THR A C 1
ATOM 1652 O O . THR A 1 217 ? 7.513 -10.223 -2.391 1.00 97.12 217 THR A O 1
ATOM 1655 N N . ARG A 1 218 ? 6.927 -11.365 -0.563 1.00 95.88 218 ARG A N 1
ATOM 1656 C CA . ARG A 1 218 ? 8.296 -11.664 -0.134 1.00 95.88 218 ARG A CA 1
ATOM 1657 C C . ARG A 1 218 ? 8.427 -13.020 0.526 1.00 95.88 218 ARG A C 1
ATOM 1659 O O . ARG A 1 218 ? 7.512 -13.482 1.203 1.00 95.88 218 ARG A O 1
ATOM 1666 N N . GLU A 1 219 ? 9.624 -13.591 0.444 1.00 96.62 219 GLU A N 1
ATOM 1667 C CA . GLU A 1 219 ? 9.986 -14.849 1.099 1.00 96.62 219 GLU A CA 1
ATOM 1668 C C . GLU A 1 219 ? 9.826 -14.825 2.633 1.00 96.62 219 GLU A C 1
ATOM 1670 O O . GLU A 1 219 ? 9.651 -15.876 3.245 1.00 96.62 219 GLU A O 1
ATOM 1675 N N . GLN A 1 220 ? 9.829 -13.644 3.264 1.00 95.81 220 GLN A N 1
ATOM 1676 C CA . GLN A 1 220 ? 9.599 -13.485 4.705 1.00 95.81 220 GLN A CA 1
ATOM 1677 C C . GLN A 1 220 ? 8.105 -13.426 5.084 1.00 95.81 220 GLN A C 1
ATOM 1679 O O . GLN A 1 220 ? 7.769 -13.599 6.257 1.00 95.81 220 GLN A O 1
ATOM 1684 N N . ALA A 1 221 ? 7.187 -13.221 4.129 1.00 95.81 221 ALA A N 1
ATOM 1685 C CA . ALA A 1 221 ? 5.750 -13.103 4.400 1.00 95.81 221 ALA A CA 1
ATOM 1686 C C . ALA A 1 221 ? 5.135 -14.311 5.149 1.00 95.81 221 ALA A C 1
ATOM 1688 O O . ALA A 1 221 ? 4.322 -14.088 6.055 1.00 95.81 221 ALA A O 1
ATOM 1689 N N . PRO A 1 222 ? 5.531 -15.577 4.879 1.00 95.94 222 PRO A N 1
ATOM 1690 C CA . PRO A 1 222 ? 5.081 -16.724 5.667 1.00 95.94 222 PRO A CA 1
ATOM 1691 C C . PRO A 1 222 ? 5.377 -16.601 7.168 1.00 95.94 222 PRO A C 1
ATOM 1693 O O . PRO A 1 222 ? 4.577 -17.061 7.980 1.00 95.94 222 PRO A O 1
ATOM 1696 N N . MET A 1 223 ? 6.484 -15.955 7.561 1.00 93.88 223 MET A N 1
ATOM 1697 C CA . MET A 1 223 ? 6.837 -15.787 8.977 1.00 93.88 223 MET A CA 1
ATOM 1698 C C . MET A 1 223 ? 5.852 -14.863 9.698 1.00 93.88 223 MET A C 1
ATOM 1700 O O . MET A 1 223 ? 5.476 -15.133 10.839 1.00 93.88 223 MET A O 1
ATOM 1704 N N . THR A 1 224 ? 5.375 -13.810 9.027 1.00 91.06 224 THR A N 1
ATOM 1705 C CA . THR A 1 224 ? 4.322 -12.935 9.564 1.00 91.06 224 THR A CA 1
ATOM 1706 C C . THR A 1 224 ? 3.036 -13.721 9.811 1.00 91.06 224 THR A C 1
ATOM 1708 O O . THR A 1 224 ? 2.443 -13.609 10.884 1.00 91.06 224 THR A O 1
ATOM 1711 N N . LEU A 1 225 ? 2.627 -14.563 8.856 1.00 93.12 225 LEU A N 1
ATOM 1712 C CA . LEU A 1 225 ? 1.433 -15.401 9.008 1.00 93.12 225 LEU A CA 1
ATOM 1713 C C . LEU A 1 225 ? 1.588 -16.427 10.125 1.00 93.12 225 LEU A C 1
ATOM 1715 O O . LEU A 1 225 ? 0.662 -16.618 10.911 1.00 93.12 225 LEU A O 1
ATOM 1719 N N . PHE A 1 226 ? 2.763 -17.049 10.224 1.00 93.62 226 PHE A N 1
ATOM 1720 C CA . PHE A 1 226 ? 3.073 -17.981 11.298 1.00 93.62 226 PHE A CA 1
ATOM 1721 C C . PHE A 1 226 ? 2.950 -17.315 12.673 1.00 93.62 226 PHE A C 1
ATOM 1723 O O . PHE A 1 226 ? 2.279 -17.856 13.550 1.00 93.62 226 PHE A O 1
ATOM 1730 N N . GLY A 1 227 ? 3.529 -16.123 12.856 1.00 91.19 227 GLY A N 1
ATOM 1731 C CA . GLY A 1 227 ? 3.448 -15.387 14.121 1.00 91.19 227 GLY A CA 1
ATOM 1732 C C . GLY A 1 227 ? 2.009 -15.047 14.517 1.00 91.19 227 GLY A C 1
ATOM 1733 O O . GLY A 1 227 ? 1.612 -15.255 15.664 1.00 91.19 227 GLY A O 1
ATOM 1734 N N . VAL A 1 228 ? 1.199 -14.600 13.554 1.00 87.50 228 VAL A N 1
ATOM 1735 C CA . VAL A 1 228 ? -0.228 -14.315 13.770 1.00 87.50 228 VAL A CA 1
ATOM 1736 C C . VAL A 1 228 ? -0.994 -15.588 14.135 1.00 87.50 228 VAL A C 1
ATOM 1738 O O . VAL A 1 228 ? -1.726 -15.602 15.124 1.00 87.50 228 VAL A O 1
ATOM 1741 N N . ALA A 1 229 ? -0.791 -16.682 13.398 1.00 89.19 229 ALA A N 1
ATOM 1742 C CA . ALA A 1 229 ? -1.434 -17.963 13.681 1.00 89.19 229 ALA A CA 1
ATOM 1743 C C . ALA A 1 229 ? -1.054 -18.505 15.070 1.00 89.19 229 ALA A C 1
ATOM 1745 O O . ALA A 1 229 ? -1.924 -18.945 15.823 1.00 89.19 229 ALA A O 1
ATOM 1746 N N . ALA A 1 230 ? 0.225 -18.424 15.444 1.00 91.00 230 ALA A N 1
ATOM 1747 C CA . ALA A 1 230 ? 0.706 -18.828 16.760 1.00 91.00 230 ALA A CA 1
ATOM 1748 C C . ALA A 1 230 ? 0.049 -18.007 17.883 1.00 91.00 230 ALA A C 1
ATOM 1750 O O . ALA A 1 230 ? -0.399 -18.583 18.878 1.00 91.00 230 ALA A O 1
ATOM 1751 N N . ALA A 1 231 ? -0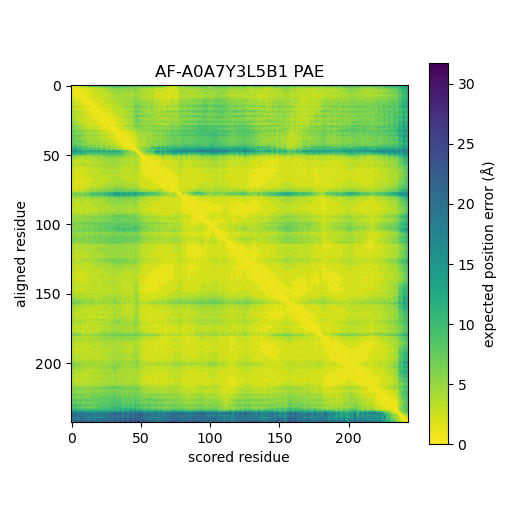.082 -16.687 17.704 1.00 86.25 231 ALA A N 1
ATOM 1752 C CA . ALA A 1 231 ? -0.769 -15.815 18.655 1.00 86.25 231 ALA A CA 1
ATOM 1753 C C . ALA A 1 231 ? -2.252 -16.193 18.821 1.00 86.25 231 ALA A C 1
ATOM 1755 O O . ALA A 1 231 ? -2.741 -16.275 19.949 1.00 86.25 231 ALA A O 1
ATOM 1756 N N . PHE A 1 232 ? -2.956 -16.503 17.726 1.00 83.81 232 PHE A N 1
ATOM 1757 C CA . PHE A 1 232 ? -4.346 -16.969 17.783 1.00 83.81 232 PHE A CA 1
ATOM 1758 C C . PHE A 1 232 ? -4.492 -18.314 18.504 1.00 83.81 232 PHE A C 1
ATOM 1760 O O . PHE A 1 232 ? -5.382 -18.464 19.343 1.00 83.81 232 PHE A O 1
ATOM 1767 N N . ILE A 1 233 ? -3.610 -19.282 18.231 1.00 88.00 233 ILE A N 1
ATOM 1768 C CA . ILE A 1 233 ? -3.617 -20.585 18.917 1.00 88.00 233 ILE A CA 1
ATOM 1769 C C . ILE A 1 233 ? -3.373 -20.399 20.419 1.00 88.00 233 ILE A C 1
ATOM 1771 O O . ILE A 1 233 ? -4.064 -21.012 21.236 1.00 88.00 233 ILE A O 1
ATOM 1775 N N . ALA A 1 234 ? -2.426 -19.537 20.795 1.00 87.38 234 ALA A N 1
ATOM 1776 C CA . ALA A 1 234 ? -2.146 -19.227 22.193 1.00 87.38 234 ALA A CA 1
ATOM 1777 C C . ALA A 1 234 ? -3.346 -18.552 22.885 1.00 87.38 234 ALA A C 1
ATOM 1779 O O . ALA A 1 234 ? -3.724 -18.947 23.988 1.00 87.38 234 ALA A O 1
ATOM 1780 N N . ALA A 1 235 ? -3.999 -17.592 22.223 1.00 83.94 235 ALA A N 1
ATOM 1781 C CA . ALA A 1 235 ? -5.172 -16.902 22.758 1.00 83.94 235 ALA A CA 1
ATOM 1782 C C . ALA A 1 235 ? -6.396 -17.829 22.906 1.00 83.94 235 ALA A C 1
ATOM 1784 O O . ALA A 1 235 ? -7.089 -17.777 23.922 1.00 83.94 235 ALA A O 1
ATOM 1785 N N . GLY A 1 236 ? -6.638 -18.719 21.936 1.00 78.94 236 GLY A N 1
ATOM 1786 C CA . GLY A 1 236 ? -7.752 -19.675 21.957 1.00 78.94 236 GLY A CA 1
ATOM 1787 C C . GLY A 1 236 ? -7.623 -20.780 23.014 1.00 78.94 236 GLY A C 1
ATOM 1788 O O . GLY A 1 236 ? -8.628 -21.335 23.458 1.00 78.94 236 GLY A O 1
ATOM 1789 N N . ARG A 1 237 ? -6.402 -21.088 23.470 1.00 61.84 237 ARG A N 1
ATOM 1790 C CA . ARG A 1 237 ? -6.180 -21.989 24.616 1.00 61.84 237 ARG A CA 1
ATOM 1791 C C . ARG A 1 237 ? -6.620 -21.356 25.940 1.00 61.84 237 ARG A C 1
ATOM 1793 O O . ARG A 1 237 ? -7.162 -22.054 26.792 1.00 61.84 237 ARG A O 1
ATOM 1800 N N . ASN A 1 238 ? -6.463 -20.040 26.088 1.00 61.09 238 ASN A N 1
ATOM 1801 C CA . ASN A 1 238 ? -6.812 -19.328 27.321 1.00 61.09 238 ASN A CA 1
ATOM 1802 C C . ASN A 1 238 ? -8.323 -19.158 27.524 1.00 61.09 238 ASN A C 1
ATOM 1804 O O . ASN A 1 238 ? -8.772 -19.106 28.665 1.00 61.09 238 ASN A O 1
ATOM 1808 N N . SER A 1 239 ? -9.116 -19.079 26.453 1.00 53.50 239 SER A N 1
ATOM 1809 C CA . SER A 1 239 ? -10.578 -18.982 26.562 1.00 53.50 239 SER A CA 1
ATOM 1810 C C . SER A 1 239 ? -11.231 -20.315 26.929 1.00 53.50 239 SER A C 1
ATOM 1812 O O . SER A 1 239 ? -12.194 -20.318 27.686 1.00 53.50 239 SER A O 1
ATOM 1814 N N . ARG A 1 240 ? -10.680 -21.447 26.469 1.00 56.81 240 ARG A N 1
ATOM 1815 C CA . ARG A 1 240 ? -11.161 -22.789 26.846 1.00 56.81 240 ARG A CA 1
ATOM 1816 C C . ARG A 1 240 ? -10.733 -23.231 28.246 1.00 56.81 240 ARG A C 1
ATOM 1818 O O . ARG A 1 240 ? -11.427 -24.035 28.838 1.00 56.81 240 ARG A O 1
ATOM 1825 N N . ALA A 1 241 ? -9.619 -22.721 28.773 1.00 54.00 241 ALA A N 1
ATOM 1826 C CA . ALA A 1 241 ? -9.180 -23.005 30.146 1.00 54.00 241 ALA A CA 1
ATOM 1827 C C . ALA A 1 241 ? -9.912 -22.167 31.218 1.00 54.00 241 ALA A C 1
ATOM 1829 O O . ALA A 1 241 ? -9.725 -22.400 32.408 1.00 54.00 241 ALA A O 1
ATOM 1830 N N . ARG A 1 242 ? -10.697 -21.161 30.804 1.00 49.56 242 ARG A N 1
ATOM 1831 C CA . ARG A 1 242 ? -11.490 -20.281 31.682 1.00 49.56 242 ARG A CA 1
ATOM 1832 C C . ARG A 1 242 ? -12.997 -20.577 31.651 1.00 49.56 242 ARG A C 1
ATOM 1834 O O . ARG A 1 242 ? -13.736 -19.888 32.349 1.00 49.56 242 ARG A O 1
ATOM 1841 N N . ALA A 1 243 ? -13.430 -21.527 30.825 1.00 52.12 243 ALA A N 1
ATOM 1842 C CA . ALA A 1 243 ? -14.804 -22.019 30.741 1.00 52.12 243 ALA A CA 1
ATOM 1843 C C . ALA A 1 243 ? -14.891 -23.378 31.439 1.00 52.12 243 ALA A C 1
ATOM 1845 O O . ALA A 1 243 ? -15.928 -23.625 32.086 1.00 52.12 243 ALA A O 1
#

Sequence (243 aa):
MPLWCTMVFLCLEWCWALMGLASLLLAAFCALRPAEIERLDVRLKRLELGPWPDAIFGLILPGLLALYKAAQFSAFHSMPDTANMLNVAWNTAHGDWMFASSMGGRSYLSVHFAFIIALLSPLLRLWASPLALIMPQGAAVGLSGWAMYRGARSLRPGLPAWLAAALLISSPLFHGTAITFLDSVPFAPVLFLGACAFHERGRNIAAGACLAALLLTREQAPMTLFGVAAAFIAAGRNSRARA

Solvent-accessible surface area (backbone atoms only — not comparable to full-atom values): 12182 Å² total; per-residue (Å²): 120,59,70,66,39,53,50,50,50,53,52,50,53,51,51,43,53,54,47,26,53,50,36,51,53,50,50,52,45,41,74,77,37,50,72,60,46,54,55,47,31,55,53,51,59,73,61,56,65,73,68,49,63,58,44,42,24,61,43,50,40,11,49,52,33,16,49,44,36,47,30,35,53,75,57,66,69,57,49,74,59,28,58,50,46,49,40,21,22,51,29,32,52,72,70,43,72,45,25,16,71,90,62,78,65,35,52,47,69,81,79,47,50,40,56,46,43,60,71,51,14,58,39,42,76,80,37,85,45,74,59,54,56,39,24,56,47,21,25,34,41,24,33,24,33,26,23,35,26,53,31,35,33,75,79,41,69,57,56,64,7,53,48,54,16,44,44,49,63,38,30,69,67,43,47,52,49,67,69,49,56,58,66,35,62,44,49,35,58,23,22,52,34,34,16,51,32,27,40,81,68,70,36,50,70,62,12,50,51,24,50,55,53,27,54,26,17,32,77,64,38,58,57,58,53,49,53,52,51,52,50,51,55,58,54,57,52,57,58,64,77,74,108

Nearest PDB structures (foldseek):
  8bwc-assembly1_D  TM=2.246E-01  e=1.901E+00  Escherichia coli
  6sn0-assembly1_D  TM=2.237E-01  e=1.816E+00  Escherichia coli
  9dze-assembly1_B  TM=1.781E-01  e=3.791E+00  synthetic construct

Foldseek 3Di:
DDPVLVVLVVVVVVVLVVLLVVLVVVVVCCVVPVPVVVVVQVVQVVVCCDCVQCCVLVPVQLQSLLVNLVSCVVVVVADPVLVQLLQQLQCLLVPLHQFHVVVVRDRCVVPWQACLSSVQSVLCVVPVDSSSQRSVLRSLLSNLLVLQLLLQCLVPNTPRSNSRSSNCCSDPVSVCLSSHHRALVSNQSNLQSNLSSCVSVVNNVSSVVSLVSNVRRTPCSVVVVVVVVVVVVVVVVVVVVVD